Protein AF-A0A1F6QLB7-F1 (afdb_monomer)

pLDDT: mean 82.58, std 16.77, range [26.83, 97.5]

Mean predicted aligned error: 7.62 Å

Solvent-accessible surface area (backbone atoms only — not comparable to full-atom values): 13365 Å² total; per-residue (Å²): 119,75,72,38,75,33,47,46,76,45,80,62,43,41,31,38,52,44,59,75,50,86,87,52,67,42,45,51,64,42,63,77,47,55,87,81,53,52,72,69,58,50,50,52,14,37,67,28,57,34,82,40,68,77,65,81,55,94,68,64,66,66,60,57,52,53,50,48,37,55,58,31,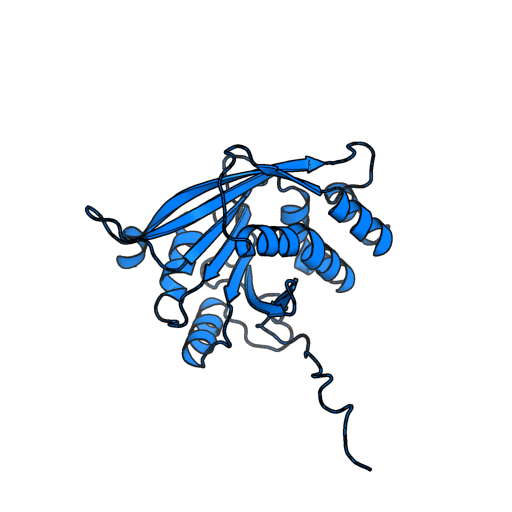56,48,51,52,51,53,59,74,65,69,48,49,82,83,44,39,69,47,51,47,49,58,37,46,45,41,37,36,41,34,22,39,34,27,40,44,88,88,69,66,43,79,48,63,30,40,37,40,37,30,14,63,48,98,88,46,44,28,35,35,36,35,43,42,73,54,91,63,61,84,52,53,65,47,56,51,49,40,55,56,74,74,40,51,69,93,54,29,34,36,37,36,41,34,29,74,63,84,79,50,72,67,45,52,50,53,48,43,71,44,20,68,53,87,51,89,77,38,37,86,52,29,25,30,72,91,62,78,60,29,32,57,43,40,30,35,40,48,78,55,95,94,39,79,50,78,42,61,62,60,55,62,73,74,74,75,71,88,70,82,86,67,88,84,136

Nearest PDB structures (foldseek):
  6g2h-assembly1_A  TM=2.949E-01  e=4.883E-03  Homo sapiens
  8hil-assembly1_E  TM=6.380E-01  e=8.457E-01  Brassica oleracea
  6h6v-assembly1_C  TM=5.205E-01  e=1.648E+00  Pelotomaculum thermopropionicum SI
  6g2d-assembly1_B  TM=2.724E-01  e=1.215E-01  Homo sapiens
  6dr8-assembly1_A  TM=3.602E-01  e=7.050E-01  Cronobacter sakazakii

Foldseek 3Di:
DVQLVQKDWAWQWKWFKDFQDPPAAALLVCLVPVVVDDLVSLQVNLVRIDTHTPPPGDDDPVLVQVLSCLLHVVLSVCSVVVPSVLCSLVNNQSRQWGMKIKTFMWGHDPDTDTAQKMKIFTDSDPPFGQEIEIEHPDPDLPCVVSSVVNVCVVGPLVRHQEYEYEAQDDDDPVNVVVQCVQQVQDDPVCQVPSDGPVRNRYHYWYWYWDQDPNDIDIDTVRPDPPPPPPPPPDDDD

Radius of gyration: 18.13 Å; Cα contacts (8 Å, |Δi|>4): 391; chains: 1; bounding box: 41×61×49 Å

Secondary structure (DSSP, 8-state):
-HHHHTEEEEEEEEEEEEESSTTS--HHHHHHSGGGS-HHHHHHHHHTEEEEESS-----HHHHHHHHIIIIIHHHHHHHT--HHHHHHHHHHHHT--EEEEEEEEE-SSSPEEEEEEEEEEEEETTEEEEEEEEE--S-GGGHHHHHHHHHHHS-TTT--EEEEEESSPPPHHHHHHHHHHH---SSSGGG--B-TTTSS-EEEEEEEEEETTEEEEEE-TT------TTSSS---

Structure (mmCIF, N/CA/C/O backbone):
data_AF-A0A1F6QLB7-F1
#
_entry.id   AF-A0A1F6QLB7-F1
#
loop_
_atom_site.group_PDB
_atom_site.id
_atom_site.type_symbol
_atom_site.label_atom_id
_atom_site.label_alt_id
_atom_site.label_comp_id
_atom_site.label_asym_id
_atom_site.label_entity_id
_atom_site.label_seq_id
_atom_site.pdbx_PDB_ins_code
_atom_site.Cartn_x
_atom_site.Cartn_y
_atom_site.Cartn_z
_atom_site.occupancy
_atom_site.B_iso_or_equiv
_atom_site.auth_seq_id
_atom_site.auth_comp_id
_atom_site.auth_asym_id
_atom_site.auth_atom_id
_atom_site.pdbx_PDB_model_num
ATOM 1 N N . MET A 1 1 ? -21.802 3.916 12.400 1.00 48.44 1 MET A N 1
ATOM 2 C CA . MET A 1 1 ? -21.304 5.158 11.766 1.00 48.44 1 MET A CA 1
ATOM 3 C C . MET A 1 1 ? -20.687 6.117 12.792 1.00 48.44 1 MET A C 1
ATOM 5 O O . MET A 1 1 ? -19.567 6.543 12.565 1.00 48.44 1 MET A O 1
ATOM 9 N N . PHE A 1 2 ? -21.317 6.366 13.953 1.00 49.34 2 PHE A N 1
ATOM 10 C CA . PHE A 1 2 ? -20.772 7.230 15.025 1.00 49.34 2 PHE A CA 1
ATOM 11 C C . PHE A 1 2 ? -19.359 6.866 15.535 1.00 49.34 2 PHE A C 1
ATOM 13 O O . PHE A 1 2 ? -18.557 7.759 15.784 1.00 49.34 2 PHE A O 1
ATOM 20 N N . ASN A 1 3 ? -19.001 5.578 15.624 1.00 56.97 3 ASN A N 1
ATOM 21 C CA . ASN A 1 3 ? -17.688 5.172 16.155 1.00 56.97 3 ASN A CA 1
ATOM 22 C C . ASN A 1 3 ? -16.481 5.591 15.292 1.00 56.97 3 ASN A C 1
ATOM 24 O O . ASN A 1 3 ? -15.402 5.779 15.843 1.00 56.97 3 ASN A O 1
ATOM 28 N N . ALA A 1 4 ? -16.639 5.768 13.973 1.00 58.19 4 ALA A N 1
ATOM 29 C CA . ALA A 1 4 ? -15.532 6.168 13.093 1.00 58.19 4 ALA A CA 1
ATOM 30 C C . ALA A 1 4 ? -15.146 7.651 13.262 1.00 58.19 4 ALA A C 1
ATOM 32 O O . ALA A 1 4 ? -13.984 8.009 13.076 1.00 58.19 4 ALA A O 1
ATOM 33 N N . PHE A 1 5 ? -16.097 8.506 13.664 1.00 62.28 5 PHE A N 1
ATOM 34 C CA . PHE A 1 5 ? -15.851 9.928 13.945 1.00 62.28 5 PHE A CA 1
ATOM 35 C C . PHE A 1 5 ? -14.975 10.145 15.178 1.00 62.28 5 PHE A C 1
ATOM 37 O O . PHE A 1 5 ? -14.282 11.152 15.276 1.00 62.28 5 PHE A O 1
ATOM 44 N N . LEU A 1 6 ? -14.971 9.179 16.096 1.00 82.31 6 LEU A N 1
ATOM 45 C CA . LEU A 1 6 ? -14.119 9.207 17.279 1.00 82.31 6 LEU A CA 1
ATOM 46 C C . LEU A 1 6 ? -12.688 8.767 16.975 1.00 82.31 6 LEU A C 1
ATOM 48 O O . LEU A 1 6 ? -11.867 8.773 17.889 1.00 82.31 6 LEU A O 1
ATOM 52 N N . ILE A 1 7 ? -12.391 8.358 15.736 1.00 88.88 7 ILE A N 1
ATOM 53 C CA . ILE A 1 7 ? -11.066 7.892 15.352 1.00 88.88 7 ILE A CA 1
ATOM 54 C C . ILE A 1 7 ? -10.332 8.951 14.551 1.00 88.88 7 ILE A C 1
ATOM 56 O O . ILE A 1 7 ? -10.828 9.454 13.545 1.00 88.88 7 ILE A O 1
ATOM 60 N N . SER A 1 8 ? -9.108 9.246 14.973 1.00 91.19 8 SER A N 1
ATOM 61 C CA . SER A 1 8 ? -8.187 10.143 14.281 1.00 91.19 8 SER A CA 1
ATOM 62 C C . SER A 1 8 ? -6.872 9.443 13.950 1.00 91.19 8 SER A C 1
ATOM 64 O O . SER A 1 8 ? -6.519 8.447 14.575 1.00 91.19 8 SER A O 1
ATOM 66 N N . LYS A 1 9 ? -6.143 9.981 12.969 1.00 93.31 9 LYS A N 1
ATOM 67 C CA . LYS A 1 9 ? -4.777 9.567 12.632 1.00 93.31 9 LYS A CA 1
ATOM 68 C C . LYS A 1 9 ? -3.802 10.501 13.363 1.00 93.31 9 LYS A C 1
ATOM 70 O O . LYS A 1 9 ? -3.909 11.713 13.200 1.00 93.31 9 LYS A O 1
ATOM 75 N N . LYS A 1 10 ? -2.896 9.958 14.177 1.00 94.25 10 LYS A N 1
ATOM 76 C CA . LYS A 1 10 ? -1.745 10.681 14.740 1.00 94.25 10 LYS A CA 1
ATOM 77 C C . LYS A 1 10 ? -0.541 10.395 13.853 1.00 94.25 10 LYS A C 1
ATOM 79 O O . LYS A 1 10 ? -0.112 9.245 13.808 1.00 94.25 10 LYS A O 1
ATOM 84 N N . LEU A 1 11 ? -0.041 11.410 13.151 1.00 94.69 11 LEU A N 1
ATOM 85 C CA . LEU A 1 11 ? 1.134 11.286 12.288 1.00 94.69 11 LEU A CA 1
ATOM 86 C C . LEU A 1 11 ? 2.350 10.855 13.122 1.00 94.69 11 LEU A C 1
ATOM 88 O O . LEU A 1 11 ? 2.566 11.377 14.215 1.00 94.69 11 LEU A O 1
ATOM 92 N N . LEU A 1 12 ? 3.093 9.880 12.610 1.00 94.94 12 LEU A N 1
ATOM 93 C CA . LEU A 1 12 ? 4.315 9.342 13.205 1.00 94.94 12 LEU A CA 1
ATOM 94 C C . LEU A 1 12 ? 5.548 9.569 12.334 1.00 94.94 12 LEU A C 1
ATOM 96 O O . LEU A 1 12 ? 6.653 9.462 12.842 1.00 94.94 12 LEU A O 1
ATOM 100 N N . GLY A 1 13 ? 5.374 9.792 11.033 1.00 94.19 13 GLY A N 1
ATOM 101 C CA . GLY A 1 13 ? 6.489 10.028 10.129 1.00 94.19 13 GLY A CA 1
ATOM 102 C C . GLY A 1 13 ? 6.054 10.157 8.680 1.00 94.19 13 GLY A C 1
ATOM 103 O O . GLY A 1 13 ? 4.923 9.809 8.310 1.00 94.19 13 GLY A O 1
ATOM 104 N N . LYS A 1 14 ? 6.980 10.646 7.860 1.00 95.12 14 LYS A N 1
ATOM 105 C CA . LYS A 1 14 ? 6.800 10.836 6.425 1.00 95.12 14 LYS A CA 1
ATOM 106 C C . LYS A 1 14 ? 8.036 10.397 5.656 1.00 95.12 14 LYS A C 1
ATOM 108 O O . LYS A 1 14 ? 9.164 10.617 6.085 1.00 95.12 14 LYS A O 1
ATOM 113 N N . PHE A 1 15 ? 7.803 9.824 4.482 1.00 94.56 15 PHE A N 1
ATOM 114 C CA . PHE A 1 15 ? 8.849 9.448 3.543 1.00 94.56 15 PHE A CA 1
ATOM 115 C C . PHE A 1 15 ? 8.598 10.110 2.200 1.00 94.56 15 PHE A C 1
ATOM 117 O O . PHE A 1 15 ? 7.483 10.070 1.681 1.00 94.56 15 PHE A O 1
ATOM 124 N N . LYS A 1 16 ? 9.654 10.645 1.593 1.00 94.94 16 LYS A N 1
ATOM 125 C CA . LYS A 1 16 ? 9.656 11.012 0.177 1.00 94.94 16 LYS A CA 1
ATOM 126 C C . LYS A 1 16 ? 10.221 9.874 -0.652 1.00 94.94 16 LYS A C 1
ATOM 128 O O . LYS A 1 16 ? 11.241 9.281 -0.296 1.00 94.94 16 LYS A O 1
ATOM 133 N N . ILE A 1 17 ? 9.581 9.611 -1.784 1.00 94.12 17 ILE A N 1
ATOM 134 C CA . ILE A 1 17 ? 10.081 8.674 -2.781 1.00 94.12 17 ILE A CA 1
ATOM 135 C C . ILE A 1 17 ? 11.037 9.416 -3.706 1.00 94.12 17 ILE A C 1
ATOM 137 O O . ILE A 1 17 ? 10.680 10.415 -4.328 1.00 94.12 17 ILE A O 1
ATOM 141 N N . LYS A 1 18 ? 12.270 8.925 -3.799 1.00 94.56 18 LYS A N 1
ATOM 142 C CA . LYS A 1 18 ? 13.265 9.386 -4.770 1.00 94.56 18 LYS A CA 1
ATOM 143 C C . LYS A 1 18 ? 13.766 8.215 -5.603 1.00 94.56 18 LYS A C 1
ATOM 145 O O . LYS A 1 18 ? 13.572 7.053 -5.253 1.00 94.56 18 LYS A O 1
ATOM 150 N N . GLN A 1 19 ? 14.441 8.529 -6.700 1.00 94.81 19 GLN A N 1
ATOM 151 C CA . GLN A 1 19 ? 15.186 7.549 -7.485 1.00 94.81 19 GLN A CA 1
ATOM 152 C C . GLN A 1 19 ? 16.655 7.589 -7.063 1.00 94.81 19 GLN A C 1
ATOM 154 O O . GLN A 1 19 ? 17.220 8.675 -6.930 1.00 94.81 19 GLN A O 1
ATOM 159 N N . LYS A 1 20 ? 17.277 6.422 -6.859 1.00 96.12 20 LYS A N 1
ATOM 160 C CA . LYS A 1 20 ? 18.722 6.323 -6.582 1.00 96.12 20 LYS A CA 1
ATOM 161 C C . LYS A 1 20 ? 19.534 6.847 -7.765 1.00 96.12 20 LYS A C 1
ATOM 163 O O . LYS A 1 20 ? 20.507 7.566 -7.578 1.00 96.12 20 LYS A O 1
ATOM 168 N N . ASN A 1 21 ? 19.107 6.500 -8.977 1.00 95.12 21 ASN A N 1
ATOM 169 C CA . ASN A 1 21 ? 19.634 7.002 -10.234 1.00 95.12 21 ASN A CA 1
ATOM 170 C C . ASN A 1 21 ? 18.471 7.513 -11.111 1.00 95.12 21 ASN A C 1
ATOM 172 O O . ASN A 1 21 ? 17.710 6.691 -11.633 1.00 95.12 21 ASN A O 1
ATOM 176 N N . PRO A 1 22 ? 18.344 8.839 -11.317 1.00 93.12 22 PRO A N 1
ATOM 177 C CA . PRO A 1 22 ? 17.295 9.430 -12.155 1.00 93.12 22 PRO A CA 1
ATOM 178 C C . PRO A 1 22 ? 17.324 9.002 -13.632 1.00 93.12 22 PRO A C 1
ATOM 180 O O . PRO A 1 22 ? 16.324 9.127 -14.333 1.00 93.12 22 PRO A O 1
ATOM 183 N N . LEU A 1 23 ? 18.470 8.515 -14.124 1.00 92.88 23 LEU A N 1
ATOM 184 C CA . LEU A 1 23 ? 18.643 8.082 -15.516 1.00 92.88 23 LEU A CA 1
ATOM 185 C C . LEU A 1 23 ? 18.308 6.600 -15.728 1.00 92.88 23 LEU A C 1
ATOM 187 O O . LEU A 1 23 ? 18.154 6.161 -16.868 1.00 92.88 23 LEU A O 1
ATOM 191 N N . ALA A 1 24 ? 18.211 5.819 -14.651 1.00 94.19 24 ALA A N 1
ATOM 192 C CA . ALA A 1 24 ? 17.880 4.404 -14.737 1.00 94.19 24 ALA A CA 1
ATOM 193 C C . ALA A 1 24 ? 16.389 4.187 -15.051 1.00 94.19 24 ALA A C 1
ATOM 195 O O . ALA A 1 24 ? 15.562 5.101 -14.995 1.00 94.19 24 ALA A O 1
ATOM 196 N N . LEU A 1 25 ? 16.033 2.946 -15.391 1.00 94.62 25 LEU A N 1
ATOM 197 C CA . LEU A 1 25 ? 14.636 2.553 -15.552 1.00 94.62 25 LEU A CA 1
ATOM 198 C C . LEU A 1 25 ? 13.868 2.802 -14.242 1.00 94.62 25 LEU A C 1
ATOM 200 O O . LEU A 1 25 ? 14.386 2.568 -13.148 1.00 94.62 25 LEU A O 1
ATOM 204 N N . ASN A 1 26 ? 12.632 3.282 -14.354 1.00 94.56 26 ASN A N 1
ATOM 205 C CA . ASN A 1 26 ? 11.756 3.551 -13.220 1.00 94.56 26 ASN A CA 1
ATOM 206 C C . ASN A 1 26 ? 10.392 2.871 -13.415 1.00 94.56 26 ASN A C 1
ATOM 208 O O . ASN A 1 26 ? 10.061 2.403 -14.507 1.00 94.56 26 ASN A O 1
ATOM 212 N N . CYS A 1 27 ? 9.617 2.787 -12.336 1.00 94.56 27 CYS A N 1
ATOM 213 C CA . CYS A 1 27 ? 8.334 2.089 -12.344 1.00 94.56 27 CYS A CA 1
ATOM 214 C C . CYS A 1 27 ? 7.290 2.776 -13.239 1.00 94.56 27 CYS A C 1
ATOM 216 O O . CYS A 1 27 ? 6.466 2.086 -13.833 1.00 94.56 27 CYS A O 1
ATOM 218 N N . GLU A 1 28 ? 7.350 4.102 -13.389 1.00 94.25 28 GLU A N 1
ATOM 219 C CA . GLU A 1 28 ? 6.463 4.867 -14.275 1.00 94.25 28 GLU A CA 1
ATOM 220 C C . GLU A 1 28 ? 6.593 4.385 -15.727 1.00 94.25 28 GLU A C 1
ATOM 222 O O . GLU A 1 28 ? 5.618 3.885 -16.292 1.00 94.25 28 GLU A O 1
ATOM 227 N N . LYS A 1 29 ? 7.819 4.373 -16.269 1.00 94.06 29 LYS A N 1
ATOM 228 C CA . LYS A 1 29 ? 8.123 3.860 -17.618 1.00 94.06 29 LYS A CA 1
ATOM 229 C C . LYS A 1 29 ? 7.693 2.405 -17.801 1.00 94.06 29 LYS A C 1
ATOM 231 O O . LYS A 1 29 ? 7.151 2.041 -18.843 1.00 94.06 29 LYS A O 1
ATOM 236 N N . VAL A 1 30 ? 7.890 1.568 -16.776 1.00 93.50 30 VAL A N 1
ATOM 237 C CA . VAL A 1 30 ? 7.434 0.169 -16.806 1.00 93.50 30 VAL A CA 1
ATOM 238 C C . VAL A 1 30 ? 5.919 0.091 -16.991 1.00 93.50 30 VAL A C 1
ATOM 240 O O . VAL A 1 30 ? 5.451 -0.716 -17.791 1.00 93.50 30 VAL A O 1
ATOM 243 N N . THR A 1 31 ? 5.139 0.923 -16.297 1.00 92.62 31 THR A N 1
ATOM 244 C CA . THR A 1 31 ? 3.672 0.881 -16.415 1.00 92.62 31 THR A CA 1
ATOM 245 C C . THR A 1 31 ? 3.133 1.387 -17.752 1.00 92.62 31 THR A C 1
ATOM 247 O O . THR A 1 31 ? 2.036 0.984 -18.132 1.00 92.62 31 THR A O 1
ATOM 250 N N . GLU A 1 32 ? 3.876 2.215 -18.490 1.00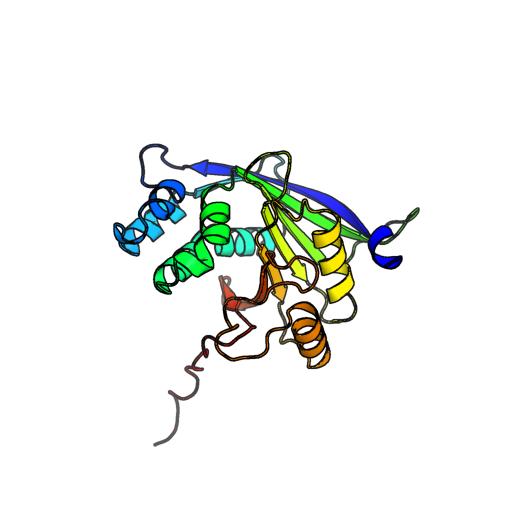 92.12 32 GLU A N 1
ATOM 251 C CA . GLU A 1 32 ? 3.469 2.697 -19.820 1.00 92.12 32 GLU A CA 1
ATOM 252 C C . GLU A 1 32 ? 3.522 1.591 -20.880 1.00 92.12 32 GLU A C 1
ATOM 254 O O . GLU A 1 32 ? 2.620 1.469 -21.709 1.00 92.12 32 GLU A O 1
ATOM 259 N N . THR A 1 33 ? 4.567 0.757 -20.843 1.00 91.25 33 THR A N 1
ATOM 260 C CA . THR A 1 33 ? 4.791 -0.323 -21.820 1.00 91.25 33 THR A CA 1
ATOM 261 C C . THR A 1 33 ? 5.172 -1.639 -21.131 1.00 91.25 33 THR A C 1
ATOM 263 O O . THR A 1 33 ? 6.242 -2.204 -21.352 1.00 91.25 33 THR A O 1
ATOM 266 N N . PRO A 1 34 ? 4.276 -2.216 -20.315 1.00 87.44 34 PRO A N 1
ATOM 267 C CA . PRO A 1 34 ? 4.631 -3.280 -19.372 1.00 87.44 34 PRO A CA 1
ATOM 268 C C . PRO A 1 34 ? 5.106 -4.583 -20.013 1.00 87.44 34 PRO A C 1
ATOM 270 O O . PRO A 1 34 ? 5.865 -5.341 -19.411 1.00 87.44 34 PRO A O 1
ATOM 273 N N . ARG A 1 35 ? 4.683 -4.835 -21.254 1.00 89.50 35 ARG A N 1
ATOM 274 C CA . ARG A 1 35 ? 5.084 -6.009 -22.037 1.00 89.50 35 ARG A CA 1
ATOM 275 C C . ARG A 1 35 ? 6.491 -5.887 -22.629 1.00 89.50 35 ARG A C 1
ATOM 277 O O . ARG A 1 35 ? 7.034 -6.894 -23.062 1.00 89.50 35 ARG A O 1
ATOM 284 N N . ALA A 1 36 ? 7.063 -4.682 -22.667 1.00 92.69 36 ALA A N 1
ATOM 285 C CA . ALA A 1 36 ? 8.392 -4.434 -23.221 1.00 92.69 36 ALA A CA 1
ATOM 286 C C . ALA A 1 36 ? 9.524 -4.764 -22.235 1.00 92.69 36 ALA A C 1
ATOM 288 O O . ALA A 1 36 ? 10.686 -4.826 -22.634 1.00 92.69 36 ALA A O 1
ATOM 289 N N . TYR A 1 37 ? 9.198 -4.979 -20.957 1.00 93.19 37 TYR A N 1
ATOM 290 C CA . TYR A 1 37 ? 10.179 -5.182 -19.899 1.00 93.19 37 TYR A CA 1
ATOM 291 C C . TYR A 1 37 ? 10.111 -6.596 -19.329 1.00 93.19 37 TYR A C 1
ATOM 293 O O . TYR A 1 37 ? 9.045 -7.120 -18.999 1.00 93.19 37 TYR A O 1
ATOM 301 N N . SER A 1 38 ? 11.285 -7.197 -19.170 1.00 93.62 38 SER A N 1
ATOM 302 C CA . SER A 1 38 ? 11.468 -8.454 -18.448 1.00 93.62 38 SER A CA 1
ATOM 303 C C . SER A 1 38 ? 11.361 -8.253 -16.933 1.00 93.62 38 SER A C 1
ATOM 305 O O . SER A 1 38 ? 11.638 -7.173 -16.408 1.00 93.62 38 SER A O 1
ATOM 307 N N . THR A 1 39 ? 11.065 -9.326 -16.198 1.00 92.81 39 THR A N 1
ATOM 308 C CA . THR A 1 39 ? 11.035 -9.327 -14.725 1.00 92.81 39 THR A CA 1
ATOM 309 C C . THR A 1 39 ? 12.330 -8.786 -14.107 1.00 92.81 39 THR A C 1
ATOM 311 O O . THR A 1 39 ? 12.282 -8.076 -13.107 1.00 92.81 39 THR A O 1
ATOM 314 N N . ALA A 1 40 ? 13.492 -9.073 -14.707 1.00 94.38 40 ALA A N 1
ATOM 315 C CA . ALA A 1 40 ? 14.785 -8.582 -14.226 1.00 94.38 40 ALA A CA 1
ATOM 316 C C . ALA A 1 40 ? 14.910 -7.052 -14.342 1.00 94.38 40 ALA A C 1
ATOM 318 O O . ALA A 1 40 ? 15.372 -6.395 -13.410 1.00 94.38 40 ALA A O 1
ATOM 319 N N . GLN A 1 41 ? 14.443 -6.473 -15.453 1.00 95.94 41 GLN A N 1
ATOM 320 C CA 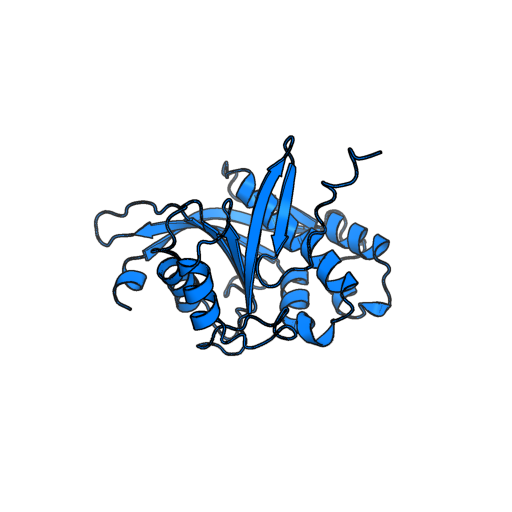. GLN A 1 41 ? 14.416 -5.018 -15.641 1.00 95.94 41 GLN A CA 1
ATOM 321 C C . GLN A 1 41 ? 13.448 -4.346 -14.665 1.00 95.94 41 GLN A C 1
ATOM 323 O O . GLN A 1 41 ? 13.770 -3.308 -14.095 1.00 95.94 41 GLN A O 1
ATOM 328 N N . ILE A 1 42 ? 12.291 -4.960 -14.415 1.00 94.38 42 ILE A N 1
ATOM 329 C CA . ILE A 1 42 ? 11.312 -4.443 -13.450 1.00 94.38 42 ILE A CA 1
ATOM 330 C C . ILE A 1 42 ? 11.872 -4.499 -12.032 1.00 94.38 42 ILE A C 1
ATOM 332 O O . ILE A 1 42 ? 11.763 -3.522 -11.296 1.00 94.38 42 ILE A O 1
ATOM 336 N N . LYS A 1 43 ? 12.545 -5.596 -11.666 1.00 95.69 43 LYS A N 1
ATOM 337 C CA . LYS A 1 43 ? 13.244 -5.698 -10.384 1.00 95.69 43 LYS A CA 1
ATOM 338 C C . LYS A 1 43 ? 14.257 -4.563 -10.225 1.00 95.69 43 LYS A C 1
ATOM 340 O O . LYS A 1 43 ? 14.203 -3.849 -9.228 1.00 95.69 43 LYS A O 1
ATOM 345 N N . SER A 1 44 ? 15.079 -4.313 -11.245 1.00 95.69 44 SER A N 1
ATOM 346 C CA . SER A 1 44 ? 16.013 -3.181 -11.255 1.00 95.69 44 SER A CA 1
ATOM 347 C C . SER A 1 44 ? 15.302 -1.826 -11.092 1.00 95.69 44 SER A C 1
ATOM 349 O O . SER A 1 44 ? 15.741 -0.992 -10.300 1.00 95.69 44 SER A O 1
ATOM 351 N N . ALA A 1 45 ? 14.157 -1.624 -11.753 1.00 96.25 45 ALA A N 1
ATOM 352 C CA . ALA A 1 45 ? 13.356 -0.407 -11.614 1.00 96.25 45 ALA A CA 1
ATOM 353 C C . ALA A 1 45 ? 12.809 -0.214 -10.187 1.00 96.25 45 ALA A C 1
ATOM 355 O O . ALA A 1 45 ? 12.819 0.902 -9.668 1.00 96.25 45 ALA A O 1
ATOM 356 N N . THR A 1 46 ? 12.370 -1.290 -9.527 1.00 96.3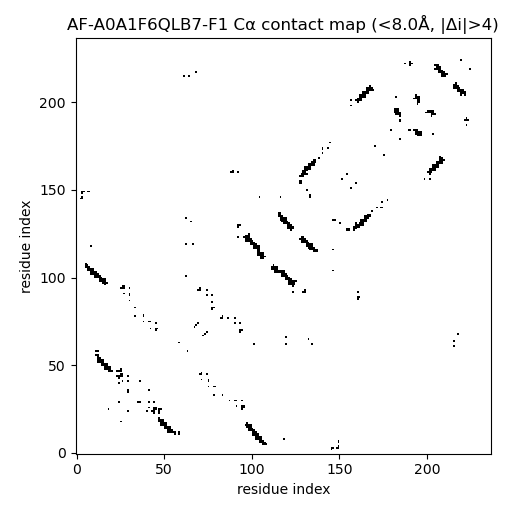1 46 THR A N 1
ATOM 357 C CA . THR A 1 46 ? 11.910 -1.240 -8.128 1.00 96.31 46 THR A CA 1
ATOM 358 C C . THR A 1 46 ? 13.062 -1.068 -7.131 1.00 96.31 46 THR A C 1
ATOM 360 O O . THR A 1 46 ? 12.912 -0.399 -6.110 1.00 96.31 46 THR A O 1
ATOM 363 N N . GLU A 1 47 ? 14.248 -1.603 -7.427 1.00 95.94 47 GLU A N 1
ATOM 364 C CA . GLU A 1 47 ? 15.459 -1.407 -6.621 1.00 95.94 47 GLU A CA 1
ATOM 365 C C . GLU A 1 47 ? 16.000 0.025 -6.715 1.00 95.94 47 GLU A C 1
ATOM 367 O O . GLU A 1 47 ? 16.689 0.478 -5.795 1.00 95.94 47 GLU A O 1
ATOM 372 N N . ASN A 1 48 ? 15.658 0.746 -7.787 1.00 95.75 48 ASN A N 1
ATOM 373 C CA . ASN A 1 48 ? 15.961 2.163 -7.970 1.00 95.75 48 ASN A CA 1
ATOM 374 C C . ASN A 1 48 ? 15.117 3.080 -7.060 1.00 95.75 48 ASN A C 1
ATOM 376 O O . ASN A 1 48 ? 15.427 4.262 -6.933 1.00 95.75 48 ASN A O 1
ATOM 380 N N . ILE A 1 49 ? 14.081 2.559 -6.396 1.00 95.81 49 ILE A N 1
ATOM 381 C CA . ILE A 1 49 ? 13.286 3.312 -5.419 1.00 95.81 49 ILE A CA 1
ATOM 382 C C . ILE A 1 49 ? 14.113 3.544 -4.147 1.00 95.81 49 ILE A C 1
ATOM 384 O O . ILE A 1 49 ? 14.661 2.611 -3.549 1.00 95.81 49 ILE A O 1
ATOM 388 N N . LEU A 1 50 ? 14.170 4.801 -3.711 1.00 94.25 50 LEU A N 1
ATOM 389 C CA . LEU A 1 50 ? 14.775 5.244 -2.463 1.00 94.25 50 LEU A CA 1
ATOM 390 C C . LEU A 1 50 ? 13.709 5.886 -1.571 1.00 94.25 50 LEU A C 1
ATOM 392 O O . LEU A 1 50 ? 13.093 6.881 -1.950 1.00 94.25 50 LEU A O 1
ATOM 396 N N . LEU A 1 51 ? 13.530 5.326 -0.376 1.00 93.06 51 LEU A N 1
ATOM 397 C CA . LEU A 1 51 ? 12.723 5.915 0.689 1.00 93.06 51 LEU A CA 1
ATOM 398 C C . LEU A 1 51 ? 13.602 6.883 1.480 1.00 93.06 51 LEU A C 1
ATOM 400 O O . LEU A 1 51 ? 14.596 6.462 2.067 1.00 93.06 51 LEU A O 1
ATOM 404 N N . VAL A 1 52 ? 13.253 8.168 1.477 1.00 92.69 52 VAL A N 1
ATOM 405 C CA . VAL A 1 52 ? 13.946 9.198 2.259 1.00 92.69 52 VAL A CA 1
ATOM 406 C C . VAL A 1 52 ? 13.032 9.635 3.389 1.00 92.69 52 VAL A C 1
ATOM 408 O O . VAL A 1 52 ? 12.016 10.278 3.128 1.00 92.69 52 VAL A O 1
ATOM 411 N N . ASP A 1 53 ? 13.384 9.275 4.620 1.00 90.25 53 ASP A N 1
ATOM 412 C CA . ASP A 1 53 ? 12.712 9.787 5.815 1.00 90.25 53 ASP A CA 1
ATOM 413 C C . ASP A 1 53 ? 12.929 11.303 5.906 1.00 90.25 53 ASP A C 1
ATOM 415 O O . ASP A 1 53 ? 14.049 11.788 5.735 1.00 90.25 53 ASP A O 1
ATOM 419 N N . THR A 1 54 ? 11.851 12.057 6.096 1.00 85.88 54 THR A N 1
ATOM 420 C CA . THR A 1 54 ? 11.913 13.517 6.225 1.00 85.88 54 THR A CA 1
ATOM 421 C C . THR A 1 54 ? 11.910 14.003 7.668 1.00 85.88 54 THR A C 1
ATOM 423 O O . THR A 1 54 ? 12.127 15.190 7.887 1.00 85.88 54 THR A O 1
ATOM 426 N N . GLU A 1 55 ? 11.620 13.129 8.631 1.00 82.19 55 GLU A N 1
ATOM 427 C CA . GLU A 1 55 ? 11.415 13.496 10.037 1.00 82.19 55 GLU A CA 1
ATOM 428 C C . GLU A 1 55 ? 12.298 12.689 11.013 1.00 82.19 55 GLU A C 1
ATOM 430 O O . GLU A 1 55 ? 12.227 12.927 12.214 1.00 82.19 55 GLU A O 1
ATOM 435 N N . GLU A 1 56 ? 13.141 11.773 10.512 1.00 77.62 56 GLU A N 1
ATOM 436 C CA . GLU A 1 56 ? 14.077 10.932 11.292 1.00 77.62 56 GLU A CA 1
ATOM 437 C C . GLU A 1 56 ? 13.397 10.147 12.432 1.00 77.62 56 GLU A C 1
ATOM 439 O O . GLU A 1 56 ? 13.957 9.933 13.511 1.00 77.62 56 GLU A O 1
ATOM 444 N N . ASN A 1 57 ? 12.163 9.696 12.201 1.00 80.50 57 ASN A N 1
ATOM 445 C CA . ASN A 1 57 ? 11.377 9.017 13.223 1.00 80.50 57 ASN A CA 1
ATOM 446 C C . ASN A 1 57 ? 11.699 7.518 13.268 1.00 80.50 57 ASN A C 1
ATOM 448 O O . ASN A 1 57 ? 11.659 6.810 12.261 1.00 80.50 57 ASN A O 1
ATOM 452 N N . ILE A 1 58 ? 11.933 6.989 14.473 1.00 85.44 58 ILE A N 1
ATOM 453 C CA . ILE A 1 58 ? 12.112 5.546 14.679 1.00 85.44 58 ILE A CA 1
ATOM 454 C C . ILE A 1 58 ? 10.747 4.860 14.558 1.00 85.44 58 ILE A C 1
ATOM 456 O O . ILE A 1 58 ? 9.960 4.816 15.506 1.00 85.44 58 ILE A O 1
ATOM 460 N N . LEU A 1 59 ? 10.462 4.320 13.375 1.00 90.50 59 LEU A N 1
ATOM 461 C CA . LEU A 1 59 ? 9.251 3.549 13.111 1.00 90.50 59 LEU A CA 1
ATOM 462 C C . LEU A 1 59 ? 9.479 2.042 13.304 1.00 90.50 59 LEU A C 1
ATOM 464 O O . LEU A 1 59 ? 10.575 1.541 13.042 1.00 90.50 59 LEU A O 1
ATOM 468 N N . PRO A 1 60 ? 8.438 1.284 13.702 1.00 92.00 60 PRO A N 1
ATOM 469 C CA . PRO A 1 60 ? 8.496 -0.171 13.721 1.00 92.00 60 PRO A CA 1
ATOM 470 C C . PRO A 1 60 ? 8.909 -0.754 12.366 1.00 92.00 60 PRO A C 1
ATOM 472 O O . PRO A 1 60 ? 8.390 -0.360 11.321 1.00 9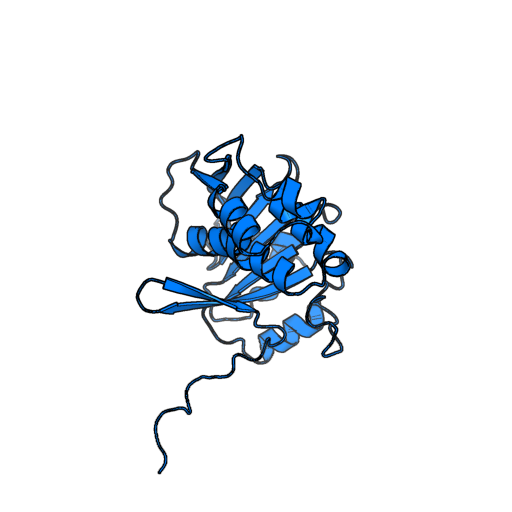2.00 60 PRO A O 1
ATOM 475 N N . GLU A 1 61 ? 9.777 -1.767 12.392 1.00 92.25 61 GLU A N 1
ATOM 476 C CA . GLU A 1 61 ? 10.339 -2.411 11.195 1.00 92.25 61 GLU A CA 1
ATOM 477 C C . GLU A 1 61 ? 9.262 -2.874 10.195 1.00 92.25 61 GLU A C 1
ATOM 479 O O . GLU A 1 61 ? 9.425 -2.736 8.980 1.00 92.25 61 GLU A O 1
ATOM 484 N N . ILE A 1 62 ? 8.125 -3.370 10.699 1.00 93.62 62 ILE A N 1
ATOM 485 C CA . ILE A 1 62 ? 6.994 -3.824 9.879 1.00 93.62 62 ILE A CA 1
ATOM 486 C C . ILE A 1 62 ? 6.449 -2.726 8.957 1.00 93.62 62 ILE A C 1
ATOM 488 O O . ILE A 1 62 ? 5.990 -3.033 7.859 1.00 93.62 62 ILE A O 1
ATOM 492 N N . ILE A 1 63 ? 6.522 -1.453 9.353 1.00 95.00 63 ILE A N 1
ATOM 493 C CA . ILE A 1 63 ? 6.035 -0.328 8.547 1.00 95.00 63 ILE A CA 1
ATOM 494 C C . ILE A 1 63 ? 6.902 -0.173 7.301 1.00 95.00 63 ILE A C 1
ATOM 496 O O . ILE A 1 63 ? 6.389 -0.147 6.177 1.00 95.00 63 ILE A O 1
ATOM 500 N N . THR A 1 64 ? 8.221 -0.156 7.491 1.00 92.94 64 THR A N 1
ATOM 501 C CA . THR A 1 64 ? 9.188 -0.106 6.394 1.00 92.94 64 THR A CA 1
ATOM 502 C C . THR A 1 64 ? 9.047 -1.340 5.510 1.00 92.94 64 THR A C 1
ATOM 504 O O . THR A 1 64 ? 8.935 -1.210 4.297 1.00 92.94 64 THR A O 1
ATOM 507 N N . LYS A 1 65 ? 8.946 -2.539 6.095 1.00 94.56 65 LYS A N 1
ATOM 508 C CA . LYS A 1 65 ? 8.835 -3.790 5.328 1.00 94.56 65 LYS A CA 1
ATOM 509 C C . LYS A 1 65 ? 7.536 -3.903 4.535 1.00 94.56 65 LYS A C 1
ATOM 511 O O . LYS A 1 65 ? 7.569 -4.344 3.392 1.00 94.56 65 LYS A O 1
ATOM 516 N N . SER A 1 66 ? 6.414 -3.449 5.089 1.0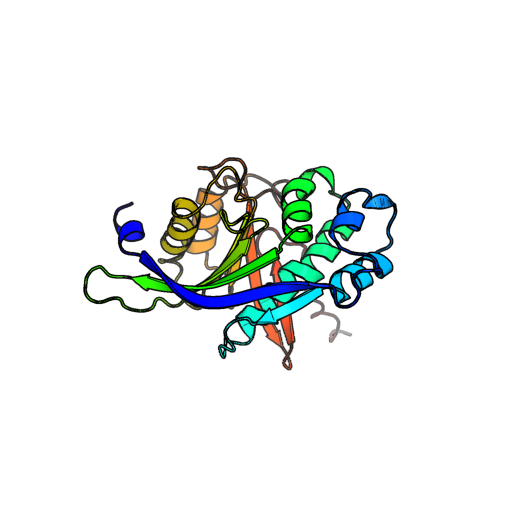0 95.38 66 SER A N 1
ATOM 517 C CA . SER A 1 66 ? 5.129 -3.407 4.374 1.00 95.38 66 SER A CA 1
ATOM 518 C C . SER A 1 66 ? 5.159 -2.389 3.233 1.00 95.38 66 SER A C 1
ATOM 520 O O . SER A 1 66 ? 4.632 -2.644 2.153 1.00 95.38 66 SER A O 1
ATOM 522 N N . THR A 1 67 ? 5.828 -1.254 3.446 1.00 95.56 67 THR A N 1
ATOM 523 C CA . THR A 1 67 ? 6.057 -0.242 2.407 1.00 95.56 67 THR A CA 1
ATOM 524 C C . THR A 1 67 ? 6.912 -0.798 1.268 1.00 95.56 67 THR A C 1
ATOM 526 O O . THR A 1 67 ? 6.542 -0.677 0.102 1.00 95.56 67 THR A O 1
ATOM 529 N N . GLU A 1 68 ? 8.030 -1.453 1.593 1.00 94.31 68 GLU A N 1
ATOM 530 C CA . GLU A 1 68 ? 8.898 -2.104 0.608 1.00 94.31 68 GLU A CA 1
ATOM 531 C C . GLU A 1 68 ? 8.160 -3.193 -0.171 1.00 94.31 68 GLU A C 1
ATOM 533 O O . GLU A 1 68 ? 8.274 -3.236 -1.394 1.00 94.31 68 GLU A O 1
ATOM 538 N N . TYR A 1 69 ? 7.364 -4.020 0.511 1.00 94.88 69 TYR A N 1
ATOM 539 C CA . TYR A 1 69 ? 6.535 -5.030 -0.136 1.00 94.88 69 TYR A CA 1
ATOM 540 C C . TYR A 1 69 ? 5.608 -4.410 -1.188 1.00 94.88 69 TYR A C 1
ATOM 542 O O . TYR A 1 69 ? 5.584 -4.870 -2.326 1.00 94.88 69 TYR A O 1
ATOM 550 N N . LEU A 1 70 ? 4.873 -3.345 -0.847 1.00 94.31 70 LEU A N 1
ATOM 551 C CA . LEU A 1 70 ? 3.930 -2.717 -1.779 1.00 94.31 70 LEU A CA 1
ATOM 552 C C . LEU A 1 70 ? 4.631 -2.064 -2.977 1.00 94.31 70 LEU A C 1
ATOM 554 O O . LEU A 1 70 ? 4.169 -2.207 -4.108 1.00 94.31 70 LEU A O 1
ATOM 558 N N . LEU A 1 71 ? 5.741 -1.362 -2.741 1.00 94.62 71 LEU A N 1
ATOM 559 C CA . LEU A 1 71 ? 6.461 -0.635 -3.791 1.00 94.62 71 LEU A CA 1
ATOM 560 C C . LEU A 1 71 ? 7.329 -1.531 -4.680 1.00 94.62 71 LEU A C 1
ATOM 562 O O . LEU A 1 71 ? 7.599 -1.166 -5.822 1.00 94.62 71 LEU A O 1
ATOM 566 N N . LYS A 1 72 ? 7.800 -2.671 -4.162 1.00 94.19 72 LYS A N 1
ATOM 567 C CA . LYS A 1 72 ? 8.763 -3.539 -4.851 1.00 94.19 72 LYS A CA 1
ATOM 568 C C . LYS A 1 72 ? 8.148 -4.890 -5.193 1.00 94.19 72 LYS A C 1
ATOM 570 O O . LYS A 1 72 ? 7.883 -5.173 -6.359 1.00 94.19 72 LYS A O 1
ATOM 575 N N . ASP A 1 73 ? 7.886 -5.711 -4.183 1.00 91.94 73 ASP A N 1
ATOM 576 C CA . ASP A 1 73 ? 7.515 -7.113 -4.387 1.00 91.94 73 ASP A CA 1
ATOM 577 C C . ASP A 1 73 ? 6.148 -7.247 -5.059 1.00 91.94 73 ASP A C 1
ATOM 579 O O . ASP A 1 73 ? 6.015 -7.943 -6.066 1.00 91.94 73 ASP A O 1
ATOM 583 N N . LEU A 1 74 ? 5.139 -6.536 -4.552 1.00 90.12 74 LEU A N 1
ATOM 584 C CA . LEU A 1 74 ? 3.805 -6.519 -5.139 1.00 90.12 74 LEU A CA 1
ATOM 585 C C . LEU A 1 74 ? 3.843 -5.963 -6.564 1.00 90.12 74 LEU A C 1
ATOM 587 O O . LEU A 1 74 ? 3.192 -6.511 -7.448 1.00 90.12 74 LEU A O 1
ATOM 591 N N . PHE A 1 75 ? 4.631 -4.916 -6.811 1.00 90.75 75 PHE A N 1
ATOM 592 C CA . PHE A 1 75 ? 4.778 -4.332 -8.143 1.00 90.75 75 PHE A CA 1
ATOM 593 C C . PHE A 1 75 ? 5.278 -5.365 -9.168 1.00 90.75 75 PHE A C 1
ATOM 595 O O . PHE A 1 75 ? 4.747 -5.452 -10.277 1.00 90.75 75 PHE A O 1
ATOM 602 N N . ILE A 1 76 ? 6.260 -6.185 -8.780 1.00 91.19 76 ILE A N 1
ATOM 603 C CA . ILE A 1 76 ? 6.770 -7.292 -9.599 1.00 91.19 76 ILE A CA 1
ATOM 604 C C . ILE A 1 76 ? 5.700 -8.381 -9.765 1.00 91.19 76 ILE A C 1
ATOM 606 O O . ILE A 1 76 ? 5.468 -8.844 -10.882 1.00 91.19 76 ILE A O 1
ATOM 610 N N . GLN A 1 77 ? 5.016 -8.774 -8.687 1.00 88.06 77 GLN A N 1
ATOM 611 C CA . GLN A 1 77 ? 3.965 -9.800 -8.738 1.00 88.06 77 GLN A CA 1
ATOM 612 C C . GLN A 1 77 ? 2.813 -9.402 -9.670 1.00 88.06 77 GLN A C 1
ATOM 614 O O . GLN A 1 77 ? 2.331 -10.224 -10.449 1.00 88.06 77 GLN A O 1
ATOM 619 N N . MET A 1 78 ? 2.398 -8.132 -9.644 1.00 85.88 78 MET A N 1
ATOM 620 C CA . MET A 1 78 ? 1.361 -7.605 -10.534 1.00 85.88 78 MET A CA 1
ATOM 621 C C . MET A 1 78 ? 1.754 -7.766 -12.006 1.00 85.88 78 MET A C 1
ATOM 623 O O . MET A 1 78 ? 0.921 -8.174 -12.818 1.00 85.88 78 MET A O 1
ATOM 627 N N . HIS A 1 79 ? 3.029 -7.541 -12.351 1.00 86.38 79 HIS A N 1
ATOM 628 C CA . HIS A 1 79 ? 3.528 -7.795 -13.706 1.00 86.38 79 HIS A CA 1
ATOM 629 C C . HIS A 1 79 ? 3.468 -9.277 -14.083 1.00 86.38 79 HIS A C 1
ATOM 631 O O . HIS A 1 79 ? 2.972 -9.613 -15.160 1.00 86.38 79 HIS A O 1
ATOM 637 N N . GLN A 1 80 ? 3.912 -10.154 -13.182 1.00 85.69 80 GLN A N 1
ATOM 638 C CA . GLN A 1 80 ? 3.971 -11.601 -13.411 1.00 85.69 80 GLN A CA 1
ATOM 639 C C . GLN A 1 80 ? 2.595 -12.237 -13.629 1.00 85.69 80 GLN A C 1
ATOM 641 O O . GLN A 1 80 ? 2.498 -13.277 -14.275 1.00 85.69 80 GLN A O 1
ATOM 646 N N . THR A 1 81 ? 1.520 -11.613 -13.137 1.00 82.88 81 THR A N 1
ATOM 647 C CA . THR A 1 81 ? 0.156 -12.113 -13.368 1.00 82.88 81 THR A CA 1
ATOM 648 C C . THR A 1 81 ? -0.293 -11.997 -14.827 1.00 82.88 81 THR A C 1
ATOM 650 O O . THR A 1 81 ? -1.237 -12.673 -15.229 1.00 82.88 81 THR A O 1
ATOM 653 N N . GLY A 1 82 ? 0.309 -11.100 -15.618 1.00 79.88 82 GLY A N 1
ATOM 654 C CA . GLY A 1 82 ? -0.150 -10.769 -16.972 1.00 79.88 82 GLY A CA 1
ATOM 655 C C . GLY A 1 82 ? -1.505 -10.040 -17.032 1.00 79.88 82 GLY A C 1
ATOM 656 O O . GLY A 1 82 ? -1.966 -9.680 -18.118 1.00 79.88 82 GLY A O 1
ATOM 657 N N . LEU A 1 83 ? -2.147 -9.763 -15.889 1.00 80.56 83 LEU A N 1
ATOM 658 C CA . LEU A 1 83 ? -3.477 -9.147 -15.789 1.00 80.56 83 LEU A CA 1
ATOM 659 C C . LEU A 1 83 ? -3.416 -7.610 -15.798 1.00 80.56 83 LEU A C 1
ATOM 661 O O . LEU A 1 83 ? -4.095 -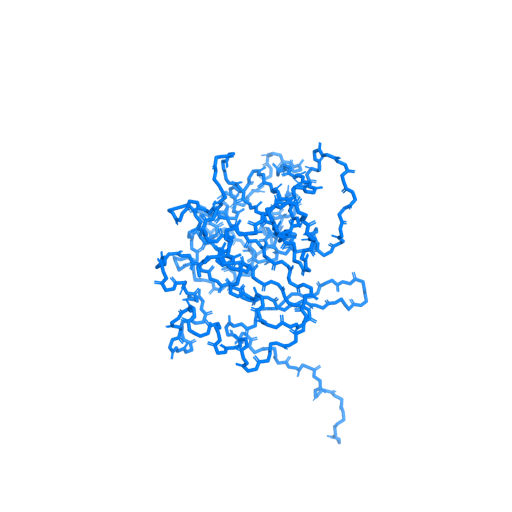6.938 -15.015 1.00 80.56 83 LEU A O 1
ATOM 665 N N . TYR A 1 84 ? -2.626 -7.043 -16.714 1.00 76.94 84 TYR A N 1
ATOM 666 C CA . TYR A 1 84 ? -2.301 -5.613 -16.741 1.00 76.94 84 TYR A CA 1
ATOM 667 C C . TYR A 1 84 ? -3.540 -4.718 -16.720 1.00 76.94 84 TYR A C 1
ATOM 669 O O . TYR A 1 84 ? -3.646 -3.862 -15.854 1.00 76.94 84 TYR A O 1
ATOM 677 N N . ASN A 1 85 ? -4.521 -4.952 -17.597 1.00 76.12 85 ASN A N 1
ATOM 678 C CA . ASN A 1 85 ? -5.713 -4.097 -17.699 1.00 76.12 85 ASN A CA 1
ATOM 679 C C . ASN A 1 85 ? -6.544 -4.090 -16.413 1.00 76.12 85 ASN A C 1
ATOM 681 O O . ASN A 1 85 ? -7.035 -3.044 -15.994 1.00 76.12 85 ASN A O 1
ATOM 685 N N . ARG A 1 86 ? -6.671 -5.252 -15.759 1.00 75.94 86 ARG A N 1
ATOM 686 C CA . ARG A 1 86 ? -7.405 -5.358 -14.497 1.00 75.94 86 ARG A CA 1
ATOM 687 C C . ARG A 1 86 ? -6.657 -4.621 -13.403 1.00 75.94 86 ARG A C 1
ATOM 689 O O . ARG A 1 86 ? -7.277 -3.958 -12.590 1.00 75.94 86 ARG A O 1
ATOM 696 N N . GLN A 1 87 ? -5.336 -4.693 -13.357 1.00 80.19 87 GLN A N 1
ATOM 697 C CA . GLN A 1 87 ? -4.550 -4.136 -12.257 1.00 80.19 87 GLN A CA 1
ATOM 698 C C . GLN A 1 87 ? -3.976 -2.737 -12.533 1.00 80.19 87 GLN A C 1
ATOM 700 O O . GLN A 1 87 ? -3.417 -2.124 -11.626 1.00 80.19 87 GLN A O 1
ATOM 705 N N . PHE A 1 88 ? -4.205 -2.189 -13.730 1.00 84.44 88 PHE A N 1
ATOM 706 C CA . PHE A 1 88 ? -3.559 -0.977 -14.234 1.00 84.44 88 PHE A CA 1
ATOM 707 C C . PHE A 1 88 ? -3.731 0.239 -13.327 1.00 84.44 88 PHE A C 1
ATOM 709 O O . PHE A 1 88 ? -2.750 0.914 -13.042 1.00 84.44 88 PHE A O 1
ATOM 716 N N . LYS A 1 89 ? -4.950 0.510 -12.830 1.00 86.69 89 LYS A N 1
ATOM 717 C CA . LYS A 1 89 ? -5.205 1.674 -11.957 1.00 86.69 89 LYS A CA 1
ATOM 718 C C . LYS A 1 89 ? -4.317 1.635 -10.706 1.00 86.69 89 LYS A C 1
ATOM 720 O O . LYS A 1 89 ? -3.636 2.608 -10.408 1.00 86.69 89 LYS A O 1
ATOM 725 N N . LEU A 1 90 ? -4.307 0.499 -10.008 1.00 88.19 90 LEU A N 1
ATOM 726 C CA . LEU A 1 90 ? -3.502 0.294 -8.804 1.00 88.19 90 LEU A CA 1
ATOM 727 C C . LEU A 1 90 ? -2.004 0.296 -9.127 1.00 88.19 90 LEU A C 1
ATOM 729 O O . LEU A 1 90 ? -1.220 0.910 -8.411 1.00 88.19 90 LEU A O 1
ATOM 733 N N . TRP A 1 91 ? -1.617 -0.354 -10.224 1.00 90.06 91 TRP A N 1
ATOM 734 C CA . TRP A 1 91 ? -0.220 -0.483 -10.622 1.00 90.06 91 TRP A CA 1
ATOM 735 C C . TRP A 1 91 ? 0.394 0.865 -11.002 1.00 90.06 91 TRP A C 1
ATOM 737 O O . TRP A 1 91 ? 1.472 1.218 -10.532 1.00 90.06 91 TRP A O 1
ATOM 747 N N . LYS A 1 92 ? -0.348 1.663 -11.777 1.00 91.75 92 LYS A N 1
ATOM 748 C CA . LYS A 1 92 ? 0.005 3.040 -12.114 1.00 91.75 92 LYS A CA 1
ATOM 749 C C . LYS A 1 92 ? 0.069 3.914 -10.865 1.00 91.75 92 LYS A C 1
ATOM 751 O O . LYS A 1 92 ? 0.994 4.708 -10.752 1.00 91.75 92 LYS A O 1
ATOM 756 N N . SER A 1 93 ? -0.862 3.766 -9.918 1.00 92.81 93 SER A N 1
ATOM 757 C CA . SER A 1 93 ? -0.770 4.481 -8.641 1.00 92.81 93 SER A CA 1
ATOM 758 C C . SER A 1 93 ? 0.521 4.141 -7.904 1.00 92.81 93 SER A C 1
ATOM 760 O O . SER A 1 93 ? 1.224 5.070 -7.541 1.00 92.81 93 SER A O 1
ATOM 762 N N . LEU A 1 94 ? 0.884 2.856 -7.772 1.00 93.69 94 LEU A N 1
ATOM 763 C CA . LEU A 1 94 ? 2.140 2.434 -7.134 1.00 93.69 94 LEU A CA 1
ATOM 764 C C . LEU A 1 94 ? 3.383 3.029 -7.815 1.00 93.69 94 LEU A C 1
ATOM 766 O O . LEU A 1 94 ? 4.299 3.479 -7.133 1.00 93.69 94 LEU A O 1
ATOM 770 N N . ALA A 1 95 ? 3.400 3.068 -9.151 1.00 94.38 95 ALA A N 1
ATOM 771 C CA . ALA A 1 95 ? 4.517 3.605 -9.928 1.00 94.38 95 ALA A CA 1
ATOM 772 C C . ALA A 1 95 ? 4.769 5.107 -9.722 1.00 94.38 95 ALA A C 1
ATOM 774 O O . ALA A 1 95 ? 5.893 5.560 -9.925 1.00 94.38 95 ALA A O 1
ATOM 775 N N . ASN A 1 96 ? 3.730 5.861 -9.354 1.00 94.12 96 ASN A N 1
ATOM 776 C CA . ASN A 1 96 ? 3.740 7.324 -9.301 1.00 94.12 96 ASN A CA 1
ATOM 777 C C . ASN A 1 96 ? 3.722 7.877 -7.867 1.00 94.12 96 ASN A C 1
ATOM 779 O O . ASN A 1 96 ? 3.461 9.061 -7.671 1.00 94.12 96 ASN A O 1
ATOM 783 N N . ILE A 1 97 ? 3.948 7.040 -6.850 1.00 95.56 97 ILE A N 1
ATOM 784 C CA . ILE A 1 97 ? 3.977 7.500 -5.457 1.00 95.56 97 ILE A CA 1
ATOM 785 C C . ILE A 1 97 ? 5.169 8.438 -5.261 1.00 95.56 97 ILE A C 1
ATOM 787 O O . ILE A 1 97 ? 6.304 8.090 -5.583 1.00 95.56 97 ILE A O 1
ATOM 791 N N . ILE A 1 98 ? 4.904 9.602 -4.674 1.00 95.19 98 ILE A N 1
ATOM 792 C CA . ILE A 1 98 ? 5.901 10.626 -4.347 1.00 95.19 98 ILE A CA 1
ATOM 793 C C . ILE A 1 98 ? 6.114 10.779 -2.838 1.00 95.19 98 ILE A C 1
ATOM 795 O O . ILE A 1 98 ? 7.210 11.131 -2.401 1.00 95.19 98 ILE A O 1
ATOM 799 N N . GLU A 1 99 ? 5.085 10.503 -2.035 1.00 96.00 99 GLU A N 1
ATOM 800 C CA . GLU A 1 99 ? 5.105 10.667 -0.582 1.00 96.00 99 GLU A CA 1
ATOM 801 C C . GLU A 1 99 ? 4.358 9.517 0.095 1.00 96.00 99 GLU A C 1
ATOM 803 O O . GLU A 1 99 ? 3.400 8.953 -0.440 1.00 96.00 99 GLU A O 1
ATOM 808 N N . ILE A 1 100 ? 4.817 9.175 1.293 1.00 96.69 100 ILE A N 1
ATOM 809 C CA . ILE A 1 100 ? 4.182 8.226 2.195 1.00 96.69 100 ILE A CA 1
ATOM 810 C C . ILE A 1 100 ? 4.062 8.892 3.553 1.00 96.69 100 ILE A C 1
ATOM 812 O O . ILE A 1 100 ? 5.026 9.477 4.041 1.00 96.69 100 ILE A O 1
ATOM 816 N N . SER A 1 101 ? 2.904 8.761 4.186 1.00 96.06 101 SER A N 1
ATOM 817 C CA . SER A 1 101 ? 2.712 9.156 5.577 1.00 96.06 101 SER A CA 1
ATOM 818 C C . SER A 1 101 ? 2.361 7.945 6.423 1.00 96.06 101 SER A C 1
ATOM 820 O O . SER A 1 101 ? 1.610 7.070 5.993 1.00 96.06 101 SER A O 1
ATOM 822 N N . VAL A 1 102 ? 2.889 7.909 7.637 1.00 96.88 102 VAL A N 1
ATOM 823 C CA . VAL A 1 102 ? 2.633 6.844 8.599 1.00 96.88 102 VAL A CA 1
ATOM 824 C C . VAL A 1 102 ? 1.940 7.442 9.803 1.00 96.88 102 VAL A C 1
ATOM 826 O O . VAL A 1 102 ? 2.390 8.442 10.351 1.00 96.88 102 VAL A O 1
ATOM 829 N N . SER A 1 103 ? 0.841 6.833 10.233 1.00 96.38 103 SER A N 1
ATOM 830 C CA . SER A 1 103 ? 0.053 7.297 11.370 1.00 96.38 103 SER A CA 1
ATOM 831 C C . SER A 1 103 ? -0.342 6.158 12.306 1.00 96.38 103 SER A C 1
ATOM 833 O O . SER A 1 103 ? -0.581 5.039 11.859 1.00 96.38 103 SER A O 1
ATOM 835 N N . ARG A 1 104 ? -0.503 6.449 13.600 1.00 95.38 104 ARG A N 1
ATOM 836 C CA . ARG A 1 104 ? -1.211 5.580 14.557 1.00 95.38 104 ARG A CA 1
ATOM 837 C C . ARG A 1 104 ? -2.688 5.952 14.573 1.00 95.38 104 ARG A C 1
ATOM 839 O O . ARG A 1 104 ? -3.018 7.141 14.630 1.00 95.38 104 ARG A O 1
ATOM 846 N N . LEU A 1 105 ? -3.586 4.969 14.557 1.00 94.00 105 LEU A N 1
ATOM 847 C CA . LEU A 1 105 ? -4.993 5.244 14.843 1.00 94.00 105 LEU A CA 1
ATOM 848 C C . LEU A 1 105 ? -5.169 5.560 16.330 1.00 94.00 105 LEU A C 1
ATOM 850 O O . LEU A 1 105 ? -4.560 4.941 17.196 1.00 94.00 105 LEU A O 1
ATOM 854 N N . GLN A 1 106 ? -6.012 6.539 16.634 1.00 93.69 106 GLN A N 1
ATOM 855 C CA . GLN A 1 106 ? -6.374 6.908 17.998 1.00 93.69 106 GLN A CA 1
ATOM 856 C C . GLN A 1 106 ? -7.884 7.006 18.120 1.00 93.69 106 GLN A C 1
ATOM 858 O O . GLN A 1 106 ? -8.522 7.461 17.178 1.00 93.69 106 GLN A O 1
ATOM 863 N N . LYS A 1 107 ? -8.442 6.647 19.276 1.00 91.44 107 LYS A N 1
ATOM 864 C CA . LYS A 1 107 ? -9.876 6.715 19.575 1.00 91.44 107 LYS A CA 1
ATOM 865 C C . LYS A 1 107 ? -10.141 7.653 20.752 1.00 91.44 107 LYS A C 1
ATOM 867 O O . LYS A 1 107 ? -9.460 7.571 21.768 1.00 91.44 107 LYS A O 1
ATOM 872 N N . GLY A 1 108 ? -11.149 8.512 20.630 1.00 87.38 108 GLY A N 1
ATOM 873 C CA . GLY A 1 108 ? -11.618 9.411 21.689 1.00 87.38 108 GLY A CA 1
ATOM 874 C C . GLY A 1 108 ? -11.707 10.873 21.245 1.00 87.38 108 GLY A C 1
ATOM 875 O O . GLY A 1 108 ? -11.034 11.295 20.308 1.00 87.38 108 GLY A O 1
ATOM 876 N N . LEU A 1 109 ? -12.550 11.650 21.931 1.00 82.06 109 LEU A N 1
ATOM 877 C CA . LEU A 1 109 ? -12.724 13.090 21.684 1.00 82.06 109 LEU A CA 1
ATOM 878 C C . LEU A 1 109 ? -11.751 13.922 22.525 1.00 82.06 109 LEU A C 1
ATOM 880 O O . LEU A 1 109 ? -10.924 14.639 21.975 1.00 82.06 109 LEU A O 1
ATOM 884 N N . PHE A 1 110 ? -11.829 13.783 23.852 1.00 82.94 110 PHE A N 1
ATOM 885 C CA . PHE A 1 110 ? -11.040 14.576 24.804 1.00 82.94 110 PHE A CA 1
ATOM 886 C C . PHE A 1 110 ? -9.769 13.858 25.266 1.00 82.94 110 PHE A C 1
ATOM 888 O O . PHE A 1 110 ? -8.690 14.441 25.271 1.00 82.94 110 PHE A O 1
ATOM 895 N N . LYS A 1 111 ? -9.879 12.569 25.609 1.00 86.25 111 LYS A N 1
ATOM 896 C CA . LYS A 1 111 ? -8.739 11.707 25.940 1.00 86.25 111 LYS A CA 1
ATOM 897 C C . LYS A 1 111 ? -8.590 10.661 24.843 1.00 86.25 111 LYS A C 1
ATOM 899 O O . LYS A 1 111 ? -9.397 9.739 24.755 1.00 86.25 111 LYS A O 1
ATOM 904 N N . LYS A 1 112 ? -7.593 10.851 23.979 1.00 89.44 112 LYS A N 1
ATOM 905 C CA . LYS A 1 112 ? -7.311 9.953 22.856 1.00 89.44 112 LYS A CA 1
ATOM 906 C C . LYS A 1 112 ? -6.444 8.789 23.322 1.00 89.44 112 LYS A C 1
ATOM 908 O O . LYS A 1 112 ? -5.328 9.008 23.781 1.00 89.44 112 LYS A O 1
ATOM 913 N N . SER A 1 113 ? -6.951 7.569 23.196 1.00 91.31 113 SER A N 1
ATOM 914 C CA . SER A 1 113 ? -6.175 6.343 23.388 1.00 91.31 113 SER A CA 1
ATOM 915 C C . SER A 1 113 ? -5.661 5.844 22.043 1.00 91.31 113 SER A C 1
ATOM 917 O O . SER A 1 113 ? -6.398 5.866 21.056 1.00 91.31 113 SER A O 1
ATOM 919 N N . GLU A 1 114 ? -4.417 5.381 21.991 1.00 91.88 114 GLU A N 1
ATOM 920 C CA . GLU A 1 114 ? -3.885 4.739 20.790 1.00 91.88 114 GLU A CA 1
ATOM 921 C C . GLU A 1 114 ? -4.571 3.387 20.567 1.00 91.88 114 GLU A C 1
ATOM 923 O O . GLU A 1 114 ? -4.843 2.647 21.510 1.00 91.88 114 GLU A O 1
ATOM 928 N N . LEU A 1 115 ? -4.899 3.107 19.311 1.00 91.75 115 LEU A N 1
ATOM 929 C CA . LEU A 1 115 ? -5.408 1.821 18.858 1.00 91.75 115 LEU A CA 1
ATOM 930 C C . LEU A 1 115 ? -4.241 0.973 18.355 1.00 91.75 115 LEU A C 1
ATOM 932 O O . LEU A 1 115 ? -3.209 1.510 17.951 1.00 91.75 115 LEU A O 1
ATOM 936 N N . ASN A 1 116 ? -4.421 -0.344 18.323 1.00 91.56 116 ASN A N 1
ATOM 937 C CA . ASN A 1 116 ? -3.409 -1.300 17.866 1.00 91.56 116 ASN A CA 1
ATOM 938 C C . ASN A 1 116 ? -3.363 -1.410 16.337 1.00 91.56 116 ASN A C 1
ATOM 940 O O . ASN A 1 116 ? -3.347 -2.501 15.778 1.00 91.56 116 ASN A O 1
ATOM 944 N N . ALA A 1 117 ? -3.376 -0.262 15.660 1.00 94.62 117 ALA A N 1
ATOM 945 C CA . ALA A 1 117 ? -3.329 -0.199 14.214 1.00 94.62 117 ALA A CA 1
ATOM 946 C C . ALA A 1 117 ? -2.520 0.998 13.717 1.00 94.62 117 ALA A C 1
ATOM 948 O O . ALA A 1 117 ? -2.725 2.146 14.136 1.00 94.62 117 ALA A O 1
ATOM 949 N N . TYR A 1 118 ? -1.625 0.721 12.772 1.00 96.56 118 TYR A N 1
ATOM 950 C CA . TYR A 1 118 ? -0.946 1.740 11.979 1.00 96.56 118 TYR A CA 1
ATOM 951 C C . TYR A 1 118 ? -1.641 1.912 10.630 1.00 96.56 118 TYR A C 1
ATOM 953 O O . TYR A 1 118 ? -2.176 0.958 10.068 1.00 96.56 118 TYR A O 1
ATOM 961 N N . VAL A 1 119 ? -1.589 3.124 10.086 1.00 97.00 119 VAL A N 1
ATOM 962 C CA . VAL A 1 119 ? -2.007 3.428 8.717 1.00 97.00 119 VAL A CA 1
ATOM 963 C C . VAL A 1 119 ? -0.822 3.990 7.947 1.00 97.00 119 VAL A C 1
ATOM 965 O O . VAL A 1 119 ? -0.156 4.903 8.428 1.00 97.00 119 VAL A O 1
ATOM 968 N N . ILE A 1 120 ? -0.580 3.443 6.760 1.00 97.50 120 ILE A N 1
ATOM 969 C CA . ILE A 1 120 ? 0.429 3.890 5.802 1.00 97.50 120 ILE A CA 1
ATOM 970 C C . ILE A 1 120 ? -0.318 4.448 4.596 1.00 97.50 120 ILE A C 1
ATOM 972 O O . ILE A 1 120 ? -0.857 3.684 3.803 1.00 97.50 120 ILE A O 1
ATOM 976 N N . ASP A 1 121 ? -0.393 5.762 4.455 1.00 97.06 121 ASP A N 1
ATOM 977 C CA . ASP A 1 121 ? -1.042 6.392 3.305 1.00 97.06 121 ASP A CA 1
ATOM 978 C C . ASP A 1 121 ? 0.003 6.761 2.252 1.00 97.06 121 ASP A C 1
ATOM 980 O O . ASP A 1 121 ? 1.046 7.323 2.582 1.00 97.06 121 ASP A O 1
ATOM 984 N N . PHE A 1 122 ? -0.286 6.455 0.990 1.00 97.19 122 PHE A N 1
ATOM 985 C CA . PHE A 1 122 ? 0.589 6.698 -0.153 1.00 97.19 122 PHE A CA 1
ATOM 986 C C . PHE A 1 122 ? -0.032 7.739 -1.080 1.00 97.19 122 PHE A C 1
ATOM 988 O O . PHE A 1 122 ? -1.222 7.671 -1.405 1.00 97.19 122 PHE A O 1
ATOM 995 N N . PHE A 1 123 ? 0.790 8.658 -1.568 1.00 95.62 123 PHE A N 1
ATOM 996 C CA . PHE A 1 123 ? 0.359 9.862 -2.267 1.00 95.62 123 PHE A CA 1
ATOM 997 C C . PHE A 1 123 ? 1.063 9.972 -3.618 1.00 95.62 123 PHE A C 1
ATOM 999 O O . PHE A 1 123 ? 2.285 9.854 -3.684 1.00 95.62 123 PHE A O 1
ATOM 1006 N N . ILE A 1 124 ? 0.294 10.211 -4.683 1.00 92.38 124 ILE A N 1
ATOM 1007 C CA . ILE A 1 124 ? 0.818 10.609 -6.008 1.00 92.38 124 ILE A CA 1
ATOM 1008 C C . ILE A 1 124 ? 0.928 12.132 -6.145 1.00 92.38 124 ILE A C 1
ATOM 1010 O O . ILE A 1 124 ? 1.673 12.642 -6.972 1.00 92.38 124 ILE A O 1
ATOM 1014 N N . ASP A 1 125 ? 0.179 12.850 -5.314 1.00 86.75 125 ASP A N 1
ATOM 1015 C CA . ASP A 1 125 ? 0.196 14.292 -5.156 1.00 86.75 125 ASP A CA 1
ATOM 1016 C C . ASP A 1 125 ? -0.070 14.609 -3.671 1.00 86.75 125 ASP A C 1
ATOM 1018 O O . ASP A 1 125 ? -0.682 13.786 -2.980 1.00 86.75 125 ASP A O 1
ATOM 1022 N N . PRO A 1 126 ? 0.375 15.762 -3.145 1.00 81.12 126 PRO A N 1
ATOM 1023 C CA . PRO A 1 126 ? 0.250 16.069 -1.717 1.00 81.12 126 PRO A CA 1
ATOM 1024 C C . PRO A 1 126 ? -1.194 16.183 -1.204 1.00 81.12 126 PRO A C 1
ATOM 1026 O O . PRO A 1 126 ? -1.412 16.201 0.005 1.00 81.12 126 PRO A O 1
ATOM 1029 N N . GLU A 1 127 ? -2.181 16.304 -2.093 1.00 79.88 127 GLU A N 1
ATOM 1030 C CA . GLU A 1 127 ? -3.557 16.635 -1.726 1.00 79.88 127 GLU A CA 1
ATOM 1031 C C . GLU A 1 127 ? -4.404 15.397 -1.438 1.00 79.88 127 GLU A C 1
ATOM 1033 O O . GLU A 1 127 ? -5.411 15.493 -0.733 1.00 79.88 127 GLU A O 1
ATOM 1038 N N . ALA A 1 128 ? -4.039 14.230 -1.980 1.00 79.06 128 ALA A N 1
ATOM 1039 C CA . ALA A 1 128 ? -4.859 13.042 -1.804 1.00 79.06 128 ALA A CA 1
ATOM 1040 C C . ALA A 1 128 ? -4.099 11.718 -1.828 1.00 79.06 128 ALA A C 1
ATOM 1042 O O . ALA A 1 128 ? -3.377 11.373 -2.765 1.00 79.06 128 ALA A O 1
ATOM 1043 N N . GLN A 1 129 ? -4.401 10.904 -0.818 1.00 90.69 129 GLN A N 1
ATOM 1044 C CA . GLN A 1 129 ? -3.974 9.516 -0.766 1.00 90.69 129 GLN A CA 1
ATOM 1045 C C . GLN A 1 129 ? -4.604 8.695 -1.900 1.00 90.69 129 GLN A C 1
ATOM 1047 O O . GLN A 1 129 ? -5.808 8.763 -2.160 1.00 90.69 129 GLN A O 1
ATOM 1052 N N . CYS A 1 130 ? -3.774 7.892 -2.559 1.00 93.38 130 CYS A N 1
ATOM 1053 C CA . CYS A 1 130 ? -4.163 6.994 -3.643 1.00 93.38 130 CYS A CA 1
ATOM 1054 C C . CYS A 1 130 ? -4.202 5.526 -3.199 1.00 93.38 130 CYS A C 1
ATOM 1056 O O . CYS A 1 130 ? -4.942 4.727 -3.770 1.00 93.38 130 CYS A O 1
ATOM 1058 N N . ILE A 1 131 ? -3.433 5.159 -2.175 1.00 95.06 131 ILE A N 1
ATOM 1059 C CA . ILE A 1 131 ? -3.372 3.814 -1.603 1.00 95.06 131 ILE A CA 1
ATOM 1060 C C . ILE A 1 131 ? -3.232 3.956 -0.086 1.00 95.06 131 ILE A C 1
ATOM 1062 O O . ILE A 1 131 ? -2.579 4.888 0.381 1.00 95.06 131 ILE A O 1
ATOM 1066 N N . SER A 1 132 ? -3.802 3.023 0.676 1.00 96.06 132 SER A N 1
ATOM 1067 C CA . SER A 1 132 ? -3.597 2.948 2.127 1.00 96.06 132 SER A CA 1
ATOM 1068 C C . SER A 1 132 ? -3.286 1.530 2.589 1.00 96.06 132 SER A C 1
ATOM 1070 O O . SER A 1 132 ? -4.001 0.594 2.253 1.00 96.06 132 SER A O 1
ATOM 1072 N N . GLY A 1 133 ? -2.251 1.366 3.402 1.00 96.50 133 GLY A N 1
ATOM 1073 C CA . GLY A 1 133 ? -1.996 0.177 4.205 1.00 96.50 133 GLY A CA 1
ATOM 1074 C C . GLY A 1 133 ? -2.569 0.343 5.611 1.00 96.50 133 GLY A C 1
ATOM 1075 O O . GLY A 1 133 ? -2.412 1.401 6.206 1.00 96.50 133 GLY A O 1
ATOM 1076 N N . ILE A 1 134 ? -3.215 -0.682 6.155 1.00 96.12 134 ILE A N 1
ATOM 1077 C CA . ILE A 1 134 ? -3.614 -0.779 7.562 1.00 96.12 134 ILE A CA 1
ATOM 1078 C C . ILE A 1 134 ? -2.847 -1.962 8.136 1.00 96.12 134 ILE A C 1
ATOM 1080 O O . ILE A 1 134 ? -3.064 -3.084 7.693 1.00 96.12 134 ILE A O 1
ATOM 1084 N N . ILE A 1 135 ? -1.942 -1.727 9.083 1.00 95.81 135 ILE A N 1
ATOM 1085 C CA . ILE A 1 135 ? -1.280 -2.801 9.829 1.00 95.81 135 ILE A CA 1
ATOM 1086 C C . ILE A 1 135 ? -2.060 -2.991 11.114 1.00 95.81 135 ILE A C 1
ATOM 1088 O O . ILE A 1 135 ? -2.006 -2.126 11.987 1.00 95.81 135 ILE A O 1
ATOM 1092 N N . ASP A 1 136 ? -2.795 -4.094 11.193 1.00 93.12 136 ASP A N 1
ATOM 1093 C CA . ASP A 1 136 ? -3.590 -4.456 12.356 1.00 93.12 136 ASP A CA 1
ATOM 1094 C C . ASP A 1 136 ? -2.791 -5.394 13.259 1.00 93.12 136 ASP A C 1
ATOM 1096 O O . ASP A 1 136 ? -2.484 -6.536 12.909 1.00 93.12 136 ASP A O 1
ATOM 1100 N N . GLU A 1 137 ? -2.426 -4.881 14.428 1.00 89.25 137 GLU A N 1
ATOM 1101 C CA . GLU A 1 137 ? -1.726 -5.637 15.461 1.00 89.25 137 GLU A CA 1
ATOM 1102 C C . GLU A 1 137 ? -2.710 -6.308 16.428 1.00 89.25 137 GLU A C 1
ATOM 1104 O O . GLU A 1 137 ? -2.300 -7.094 17.287 1.00 89.25 137 GLU A O 1
ATOM 1109 N N . ASN A 1 138 ? -4.007 -6.004 16.312 1.00 81.62 138 ASN A N 1
ATOM 1110 C CA . ASN A 1 138 ? -5.045 -6.580 17.142 1.00 81.62 138 ASN A CA 1
ATOM 1111 C C . ASN A 1 138 ? -5.493 -7.928 16.572 1.00 81.62 138 ASN A C 1
ATOM 1113 O O . ASN A 1 138 ? -5.998 -8.022 15.459 1.00 81.62 138 ASN A O 1
ATOM 1117 N N . LYS A 1 139 ? -5.373 -8.986 17.377 1.00 74.56 139 LYS A N 1
ATOM 1118 C CA . LYS A 1 139 ? -5.927 -10.306 17.037 1.00 74.56 139 LYS A CA 1
ATOM 1119 C C . LYS A 1 139 ? -7.457 -10.341 17.122 1.00 74.56 139 LYS A C 1
ATOM 1121 O O . LYS A 1 139 ? -8.063 -11.292 16.642 1.00 74.56 139 LYS A O 1
ATOM 1126 N N . ASN A 1 140 ? -8.078 -9.339 17.753 1.00 74.81 140 ASN A N 1
ATOM 1127 C CA . ASN A 1 140 ? -9.527 -9.202 17.795 1.00 74.81 140 ASN A CA 1
ATOM 1128 C C . ASN A 1 140 ? -10.041 -8.475 16.541 1.00 74.81 140 ASN A C 1
ATOM 1130 O O . ASN A 1 140 ? -9.681 -7.336 16.251 1.00 74.81 140 ASN A O 1
ATOM 1134 N N . THR A 1 141 ? -10.962 -9.130 15.842 1.00 74.00 141 THR A N 1
ATOM 1135 C CA . THR A 1 141 ? -11.511 -8.721 14.550 1.00 74.00 141 THR A CA 1
ATOM 1136 C C . THR A 1 141 ? -12.662 -7.712 14.664 1.00 74.00 141 THR A C 1
ATOM 1138 O O . THR A 1 141 ? -13.229 -7.279 13.653 1.00 74.00 141 THR A O 1
ATOM 1141 N N . ASP A 1 142 ? -13.042 -7.308 15.878 1.00 79.06 142 ASP A N 1
ATOM 1142 C CA . ASP A 1 142 ? -14.117 -6.341 16.141 1.00 79.06 142 ASP A CA 1
ATOM 1143 C C . ASP A 1 142 ? -13.838 -4.948 15.570 1.00 79.06 142 ASP A C 1
ATOM 1145 O O . ASP A 1 142 ? -14.759 -4.256 15.123 1.00 79.06 142 ASP A O 1
ATOM 1149 N N . GLU A 1 143 ? -12.569 -4.547 15.512 1.00 85.50 143 GLU A N 1
ATOM 1150 C CA . GLU A 1 143 ? -12.173 -3.209 15.066 1.00 85.50 143 GLU A CA 1
ATOM 1151 C C . GLU A 1 143 ? -11.910 -3.116 13.556 1.00 85.50 143 GLU A C 1
ATOM 1153 O O . GLU A 1 143 ? -11.826 -2.010 13.022 1.00 85.50 143 GLU A O 1
ATOM 1158 N N . PHE A 1 144 ? -11.908 -4.245 12.836 1.00 87.31 144 PHE A N 1
ATOM 1159 C CA . PHE A 1 144 ? -11.657 -4.309 11.390 1.00 87.31 144 PHE A CA 1
ATOM 1160 C C . PHE A 1 144 ? -12.460 -3.271 10.596 1.00 87.31 144 PHE A C 1
ATOM 1162 O O . PHE A 1 144 ? -11.914 -2.437 9.870 1.00 87.31 144 PHE A O 1
ATOM 1169 N N . LYS A 1 145 ? -13.788 -3.290 10.764 1.00 85.25 145 LYS A N 1
ATOM 1170 C CA . LYS A 1 145 ? -14.689 -2.397 10.024 1.00 85.25 145 LYS A CA 1
ATOM 1171 C C . LYS A 1 145 ? -14.455 -0.941 10.396 1.00 85.25 145 LYS A C 1
ATOM 1173 O O . LYS A 1 145 ? -14.603 -0.060 9.562 1.00 85.25 145 LYS A O 1
ATOM 1178 N N . VAL A 1 146 ? -14.096 -0.701 11.649 1.00 87.81 146 VAL A N 1
ATOM 1179 C CA . VAL A 1 146 ? -13.864 0.628 12.196 1.00 87.81 146 VAL A CA 1
ATOM 1180 C C . VAL A 1 146 ? -12.586 1.236 11.603 1.00 87.81 146 VAL A C 1
ATOM 1182 O O . VAL A 1 146 ? -12.600 2.397 11.190 1.00 87.81 146 VAL A O 1
ATOM 1185 N N . TYR A 1 147 ? -11.513 0.451 11.487 1.00 91.06 147 TYR A N 1
ATOM 1186 C CA . TYR A 1 147 ? -10.263 0.871 10.848 1.00 91.06 147 TYR A CA 1
ATOM 1187 C C . TYR A 1 147 ? -10.444 1.093 9.344 1.00 91.06 147 TYR A C 1
ATOM 1189 O O . TYR A 1 147 ? -10.028 2.127 8.815 1.00 91.06 147 TYR A O 1
ATOM 1197 N N . LEU A 1 148 ? -11.132 0.164 8.674 1.00 89.75 148 LEU A N 1
ATOM 1198 C CA . LEU A 1 148 ? -11.449 0.265 7.253 1.00 89.75 148 LEU A CA 1
ATOM 1199 C C . LEU A 1 148 ? -12.293 1.510 6.953 1.00 89.75 148 LEU A C 1
ATOM 1201 O O . LEU A 1 148 ? -11.916 2.320 6.107 1.00 89.75 148 LEU A O 1
ATOM 1205 N N . ASP A 1 149 ? -13.400 1.694 7.678 1.00 87.44 149 ASP A N 1
ATOM 1206 C CA . ASP A 1 149 ? -14.279 2.854 7.531 1.00 87.44 149 ASP A CA 1
ATOM 1207 C C . ASP A 1 149 ? -13.490 4.153 7.749 1.00 87.44 149 ASP A C 1
ATOM 1209 O O . ASP A 1 149 ? -13.658 5.096 6.980 1.00 87.44 149 ASP A O 1
ATOM 1213 N N . ARG A 1 150 ? -12.584 4.219 8.738 1.00 88.88 150 ARG A N 1
ATOM 1214 C CA . ARG A 1 150 ? -11.773 5.424 8.973 1.00 88.88 150 ARG A CA 1
ATOM 1215 C C . ARG A 1 150 ? -10.938 5.810 7.753 1.00 88.88 150 ARG A C 1
ATOM 1217 O O . ARG A 1 150 ? -10.916 6.988 7.406 1.00 88.88 150 ARG A O 1
ATOM 1224 N N . VAL A 1 151 ? -10.260 4.850 7.124 1.00 88.06 151 VAL A N 1
ATOM 1225 C CA . VAL A 1 151 ? -9.453 5.097 5.919 1.00 88.06 151 VAL A CA 1
ATOM 1226 C C . VAL A 1 151 ? -10.339 5.519 4.753 1.00 88.06 151 VAL A C 1
ATOM 1228 O O . VAL A 1 151 ? -10.047 6.514 4.092 1.00 88.06 151 VAL A O 1
ATOM 1231 N N . VAL A 1 152 ? -11.446 4.809 4.532 1.00 85.94 152 VAL A N 1
ATOM 1232 C CA . VAL A 1 152 ? -12.387 5.096 3.441 1.00 85.94 152 VAL A CA 1
ATOM 1233 C C . VAL A 1 152 ? -12.993 6.495 3.596 1.00 85.94 152 VAL A C 1
ATOM 1235 O O . VAL A 1 152 ? -12.981 7.265 2.641 1.00 85.94 152 VAL A O 1
ATOM 1238 N N . PHE A 1 153 ? -13.459 6.865 4.792 1.00 82.56 153 PHE A N 1
ATOM 1239 C CA . PHE A 1 153 ? -14.087 8.166 5.045 1.00 82.56 153 PHE A CA 1
ATOM 1240 C C . PHE A 1 153 ? -13.111 9.345 5.005 1.00 82.56 153 PHE A C 1
ATOM 1242 O O . PHE A 1 153 ? -13.527 10.451 4.674 1.00 82.56 153 PHE A O 1
ATOM 1249 N N . SER A 1 154 ? -11.832 9.147 5.344 1.00 78.69 154 SER A N 1
ATOM 1250 C CA . SER A 1 154 ? -10.826 10.212 5.233 1.00 78.69 154 SER A CA 1
ATOM 1251 C C . SER A 1 154 ? -10.263 10.381 3.820 1.00 78.69 154 SER A C 1
ATOM 1253 O O . SER A 1 154 ? -9.480 11.296 3.592 1.00 78.69 154 SER A O 1
ATOM 1255 N N . SER A 1 155 ? -10.594 9.480 2.894 1.00 79.88 155 SER A N 1
ATOM 1256 C CA . SER A 1 155 ? -10.021 9.462 1.549 1.00 79.88 155 SER A CA 1
ATOM 1257 C C . SER A 1 155 ? -10.899 10.182 0.538 1.00 79.88 155 SER A C 1
ATOM 1259 O O . SER A 1 155 ? -12.123 10.070 0.560 1.00 79.88 155 SER A O 1
ATOM 1261 N N . ASN A 1 156 ? -10.264 10.797 -0.459 1.00 83.44 156 ASN A N 1
ATOM 1262 C CA . ASN A 1 156 ? -10.951 11.106 -1.704 1.00 83.44 156 ASN A CA 1
ATOM 1263 C C . ASN A 1 156 ? -11.178 9.798 -2.481 1.00 83.44 156 ASN A C 1
ATOM 1265 O O . ASN A 1 156 ? -10.250 9.249 -3.078 1.00 83.44 156 ASN A O 1
ATOM 1269 N N . LEU A 1 157 ? -12.414 9.296 -2.470 1.00 80.38 157 LEU A N 1
ATOM 1270 C CA . LEU A 1 157 ? -12.780 8.012 -3.080 1.00 80.38 157 LEU A CA 1
ATOM 1271 C C . LEU A 1 157 ? -12.484 7.944 -4.584 1.00 80.38 157 LEU A C 1
ATOM 1273 O O . LEU A 1 157 ? -12.175 6.873 -5.096 1.00 80.38 157 LEU A O 1
ATOM 1277 N N . ASN A 1 158 ? -12.491 9.084 -5.281 1.00 82.62 158 ASN A N 1
ATOM 1278 C CA . ASN A 1 158 ? -12.151 9.136 -6.704 1.00 82.62 158 ASN A CA 1
ATOM 1279 C C . ASN A 1 158 ? -10.653 8.911 -6.952 1.00 82.62 158 ASN A C 1
ATOM 1281 O O . ASN A 1 158 ? -10.261 8.538 -8.061 1.00 82.62 158 ASN A O 1
ATOM 1285 N N . ARG A 1 159 ? -9.804 9.123 -5.940 1.00 87.56 159 ARG A N 1
ATOM 1286 C CA . ARG A 1 159 ? -8.347 8.963 -6.026 1.00 87.56 159 ARG A CA 1
ATOM 1287 C C . ARG A 1 159 ? -7.848 7.687 -5.348 1.00 87.56 159 ARG A C 1
ATOM 1289 O O . ARG A 1 159 ? -6.910 7.089 -5.866 1.00 87.56 159 ARG A O 1
ATOM 1296 N N . LEU A 1 160 ? -8.501 7.215 -4.286 1.00 90.31 160 LEU A N 1
ATOM 1297 C CA . LEU A 1 160 ? -8.159 5.952 -3.629 1.00 90.31 160 LEU A CA 1
ATOM 1298 C C . LEU A 1 160 ? -8.389 4.758 -4.578 1.00 90.31 160 LEU A C 1
ATOM 1300 O O . LEU A 1 160 ? -9.489 4.561 -5.085 1.00 90.31 160 LEU A O 1
ATOM 1304 N N . LYS A 1 161 ? -7.350 3.958 -4.834 1.00 89.62 161 LYS A N 1
ATOM 1305 C CA . LYS A 1 161 ? -7.372 2.781 -5.726 1.00 89.62 161 LYS A CA 1
ATOM 1306 C C . LYS A 1 161 ? -7.202 1.460 -4.989 1.00 89.62 161 LYS A C 1
ATOM 1308 O O . LYS A 1 161 ? -7.616 0.420 -5.502 1.00 89.62 161 LYS A O 1
ATOM 1313 N N . GLY A 1 162 ? -6.623 1.481 -3.792 1.00 90.12 162 GLY A N 1
ATOM 1314 C CA . GLY A 1 162 ? -6.377 0.265 -3.030 1.00 90.12 162 GLY A CA 1
ATOM 1315 C C . GLY A 1 162 ? -6.235 0.504 -1.537 1.00 90.12 162 GLY A C 1
ATOM 1316 O O . GLY A 1 162 ? -5.639 1.483 -1.098 1.00 90.12 162 GLY A O 1
ATOM 1317 N N . ILE A 1 163 ? -6.764 -0.434 -0.767 1.00 92.75 163 ILE A N 1
ATOM 1318 C CA . ILE A 1 163 ? -6.523 -0.606 0.655 1.00 92.75 163 ILE A CA 1
ATOM 1319 C C . ILE A 1 163 ? -5.854 -1.965 0.839 1.00 92.75 163 ILE A C 1
ATOM 1321 O O . ILE A 1 163 ? -6.295 -2.963 0.269 1.00 92.75 163 ILE A O 1
ATOM 1325 N N . PHE A 1 164 ? -4.795 -2.002 1.633 1.00 93.31 164 PHE A N 1
ATOM 1326 C CA . PHE A 1 164 ? -4.047 -3.199 1.982 1.00 93.31 164 PHE A CA 1
ATOM 1327 C C . PHE A 1 164 ? -4.146 -3.422 3.485 1.00 93.31 164 PHE A C 1
ATOM 1329 O O . PHE A 1 164 ? -3.644 -2.620 4.260 1.00 93.31 164 PHE A O 1
ATOM 1336 N N . TYR A 1 165 ? -4.820 -4.483 3.908 1.00 93.19 165 TYR A N 1
ATOM 1337 C CA . TYR A 1 165 ? -5.018 -4.819 5.311 1.00 93.19 165 TYR A CA 1
ATOM 1338 C C . TYR A 1 165 ? -4.032 -5.917 5.712 1.00 93.19 165 TYR A C 1
ATOM 1340 O O . TYR A 1 165 ? -4.174 -7.062 5.285 1.00 93.19 165 TYR A O 1
ATOM 1348 N N . PHE A 1 166 ? -3.015 -5.560 6.489 1.00 93.50 166 PHE A N 1
ATOM 1349 C CA . PHE A 1 166 ? -1.940 -6.442 6.925 1.00 93.50 166 PHE A CA 1
ATOM 1350 C C . PHE A 1 166 ? -2.284 -7.100 8.263 1.00 93.50 166 PHE A C 1
ATOM 1352 O O . PHE A 1 166 ? -2.627 -6.410 9.221 1.00 93.50 166 PHE A O 1
ATOM 1359 N N . LEU A 1 167 ? -2.143 -8.425 8.325 1.00 90.88 167 LEU A N 1
ATOM 1360 C CA . LEU A 1 167 ? -2.464 -9.269 9.478 1.00 90.88 167 LEU A CA 1
ATOM 1361 C C . LEU A 1 167 ? -1.278 -10.159 9.849 1.00 90.88 167 LEU A C 1
ATOM 1363 O O . LEU A 1 167 ? -0.734 -10.837 8.981 1.00 90.88 167 LEU A O 1
ATOM 1367 N N . ASN A 1 168 ? -0.922 -10.243 11.132 1.00 89.62 168 ASN A N 1
ATOM 1368 C CA . ASN A 1 168 ? 0.075 -11.214 11.618 1.00 89.62 168 ASN A CA 1
ATOM 1369 C C . ASN A 1 168 ? -0.529 -12.517 12.164 1.00 89.62 168 ASN A C 1
ATOM 1371 O O . ASN A 1 168 ? 0.160 -13.308 12.808 1.00 89.62 168 ASN A O 1
ATOM 1375 N N . TYR A 1 169 ? -1.820 -12.731 11.935 1.00 85.00 169 TYR A N 1
ATOM 1376 C CA . TYR A 1 169 ? -2.576 -13.887 12.397 1.00 85.00 169 TYR A CA 1
ATOM 1377 C C . TYR A 1 169 ? -3.445 -14.433 11.266 1.00 85.00 169 TYR A C 1
ATOM 1379 O O . TYR A 1 169 ? -3.701 -13.750 10.274 1.00 85.00 169 TYR A O 1
ATOM 1387 N N . MET A 1 170 ? -3.894 -15.680 11.416 1.00 81.69 170 MET A N 1
ATOM 1388 C CA . MET A 1 170 ? -4.897 -16.249 10.521 1.00 81.69 170 MET A CA 1
ATOM 1389 C C . MET A 1 170 ? -6.272 -15.652 10.845 1.00 81.69 170 MET A C 1
ATOM 1391 O O . MET A 1 170 ? -6.699 -15.763 11.995 1.00 81.69 170 MET A O 1
ATOM 1395 N N . PRO A 1 171 ? -6.962 -15.034 9.871 1.00 80.50 171 PRO A N 1
ATOM 1396 C CA . PRO A 1 171 ? -8.339 -14.576 10.019 1.00 80.50 171 PRO A CA 1
ATOM 1397 C C . PRO A 1 171 ? -9.261 -15.661 10.561 1.00 80.50 171 PRO A C 1
ATOM 1399 O O . PRO A 1 171 ? -9.309 -16.767 10.023 1.00 80.50 171 PRO A O 1
ATOM 1402 N N . ASP A 1 172 ? -10.022 -15.315 11.595 1.00 82.69 172 ASP A N 1
ATOM 1403 C CA . ASP A 1 172 ? -11.132 -16.135 12.064 1.00 82.69 172 ASP A CA 1
ATOM 1404 C C . ASP A 1 172 ? -12.324 -16.071 11.085 1.00 82.69 172 ASP A C 1
ATOM 1406 O O . ASP A 1 172 ? -12.384 -15.247 10.163 1.00 82.69 172 ASP A O 1
ATOM 1410 N N . GLU A 1 173 ? -13.313 -16.945 11.284 1.00 81.62 173 GLU A N 1
ATOM 1411 C CA . GLU A 1 173 ? -14.521 -16.982 10.448 1.00 81.62 173 GLU A CA 1
ATOM 1412 C C . GLU A 1 173 ? -15.309 -15.662 10.486 1.00 81.62 173 GLU A C 1
ATOM 1414 O O . GLU A 1 173 ? -15.941 -15.277 9.495 1.00 81.62 173 GLU A O 1
ATOM 1419 N N . ASN A 1 174 ? -15.243 -14.931 11.603 1.00 84.25 174 ASN A N 1
ATOM 1420 C CA . ASN A 1 174 ? -15.908 -13.643 11.778 1.00 84.25 174 ASN A CA 1
ATOM 1421 C C . ASN A 1 174 ? -15.313 -12.581 10.839 1.00 84.25 174 ASN A C 1
ATOM 1423 O O . ASN A 1 174 ? -16.043 -11.913 10.102 1.00 84.25 174 ASN A O 1
ATOM 1427 N N . LEU A 1 175 ? -13.987 -12.454 10.797 1.00 83.44 175 LEU A N 1
ATOM 1428 C CA . LEU A 1 175 ? -13.281 -11.558 9.890 1.00 83.44 175 LEU A CA 1
ATOM 1429 C C . LEU A 1 175 ? -13.493 -11.957 8.437 1.00 83.44 175 LEU A C 1
ATOM 1431 O O . LEU A 1 175 ? -13.783 -11.089 7.616 1.00 83.44 175 LEU A O 1
ATOM 1435 N N . VAL A 1 176 ? -13.428 -13.251 8.115 1.00 82.19 176 VAL A N 1
ATOM 1436 C CA . VAL A 1 176 ? -13.735 -13.744 6.762 1.00 82.19 176 VAL A CA 1
ATOM 1437 C C . VAL A 1 176 ? -15.148 -13.337 6.340 1.00 82.19 176 VAL A C 1
ATOM 1439 O O . VAL A 1 176 ? -15.352 -12.857 5.224 1.00 82.19 176 VAL A O 1
ATOM 1442 N N . THR A 1 177 ? -16.126 -13.465 7.235 1.00 80.38 177 THR A N 1
ATOM 1443 C CA . THR A 1 177 ? -17.516 -13.071 6.974 1.00 80.38 177 THR A CA 1
ATOM 1444 C C . THR A 1 177 ? -17.646 -11.560 6.775 1.00 80.38 177 THR A C 1
ATOM 1446 O O . THR A 1 177 ? -18.260 -11.117 5.801 1.00 80.38 177 THR A O 1
ATOM 1449 N N . LYS A 1 178 ? -17.010 -10.750 7.633 1.00 83.44 178 LYS A N 1
ATOM 1450 C CA . LYS A 1 178 ? -16.948 -9.284 7.490 1.00 83.44 178 LYS A CA 1
ATOM 1451 C C . LYS A 1 178 ? -16.305 -8.875 6.158 1.00 83.44 178 LYS A C 1
ATOM 1453 O O . LYS A 1 178 ? -16.817 -7.983 5.485 1.00 83.44 178 LYS A O 1
ATOM 1458 N N . LEU A 1 179 ? -15.227 -9.545 5.748 1.00 81.62 179 LEU A N 1
ATOM 1459 C CA . LEU A 1 179 ? -14.536 -9.308 4.478 1.00 81.62 179 LEU A CA 1
ATOM 1460 C C . LEU A 1 179 ? -15.432 -9.600 3.272 1.00 81.62 179 LEU A C 1
ATOM 1462 O O . LEU A 1 179 ? -15.543 -8.750 2.385 1.00 81.62 179 LEU A O 1
ATOM 1466 N N . LYS A 1 180 ? -16.116 -10.754 3.255 1.00 78.75 180 LYS A N 1
ATOM 1467 C CA . LYS A 1 180 ? -17.087 -11.105 2.203 1.00 78.75 180 LYS A CA 1
ATOM 1468 C C . LYS A 1 180 ? -18.201 -10.067 2.110 1.00 78.75 180 LYS A C 1
ATOM 1470 O O . LYS A 1 180 ? -18.491 -9.574 1.023 1.00 78.75 180 LYS A O 1
ATOM 1475 N N . PHE A 1 181 ? -18.760 -9.675 3.257 1.00 80.12 181 PHE A N 1
ATOM 1476 C CA . PHE A 1 181 ? -19.789 -8.640 3.323 1.00 80.12 181 PHE A CA 1
ATOM 1477 C C . PHE A 1 181 ? -19.296 -7.298 2.770 1.00 80.12 181 PHE A C 1
ATOM 1479 O O . PHE A 1 181 ? -20.037 -6.613 2.082 1.00 80.12 181 PHE A O 1
ATOM 1486 N N . CYS A 1 182 ? -18.049 -6.903 3.039 1.00 78.50 182 CYS A N 1
ATOM 1487 C CA . CYS A 1 182 ? -17.504 -5.634 2.557 1.00 78.50 182 CYS A CA 1
ATOM 1488 C C . CYS A 1 182 ? -17.163 -5.627 1.059 1.00 78.50 182 CYS A C 1
ATOM 1490 O O . CYS A 1 182 ? -17.177 -4.550 0.463 1.00 78.50 182 CYS A O 1
ATOM 1492 N N . THR A 1 183 ? -16.827 -6.782 0.475 1.00 74.19 183 THR A N 1
ATOM 1493 C CA . THR A 1 183 ? -16.205 -6.872 -0.861 1.00 74.19 183 THR A CA 1
ATOM 1494 C C . THR A 1 183 ? -17.091 -7.482 -1.948 1.00 74.19 183 THR A C 1
ATOM 1496 O O . THR A 1 183 ? -16.698 -7.491 -3.110 1.00 74.19 183 THR A O 1
ATOM 1499 N N . ASN A 1 184 ? -18.270 -8.006 -1.584 1.00 64.81 184 ASN A N 1
ATOM 1500 C CA . ASN A 1 184 ? -19.226 -8.661 -2.489 1.00 64.81 184 ASN A CA 1
ATOM 1501 C C . ASN A 1 184 ? -18.604 -9.710 -3.423 1.00 64.81 184 ASN A C 1
ATOM 1503 O O . ASN A 1 184 ? -19.106 -9.910 -4.522 1.00 64.81 184 ASN A O 1
ATOM 1507 N N . SER A 1 185 ? -17.491 -10.333 -3.022 1.00 60.47 185 SER A N 1
ATOM 1508 C CA . SER A 1 185 ? -16.729 -11.250 -3.872 1.00 60.47 185 SER A CA 1
ATOM 1509 C C . SER A 1 185 ? -17.466 -12.594 -3.953 1.00 60.47 185 SER A C 1
ATOM 1511 O O . SER A 1 185 ? -17.477 -13.314 -2.948 1.00 60.47 185 SER A O 1
ATOM 1513 N N . PRO A 1 186 ? -18.114 -12.939 -5.087 1.00 50.94 186 PRO A N 1
ATOM 1514 C CA . PRO A 1 186 ? -18.972 -14.116 -5.167 1.00 50.94 186 PRO A CA 1
ATOM 1515 C C . PRO A 1 186 ? -18.226 -15.376 -5.633 1.00 50.94 186 PRO A C 1
ATOM 1517 O O . PRO A 1 186 ? -18.801 -16.454 -5.535 1.00 50.94 186 PRO A O 1
ATOM 1520 N N . ASP A 1 187 ? -16.985 -15.277 -6.148 1.00 46.88 187 ASP A N 1
ATOM 1521 C CA . ASP A 1 187 ? -16.385 -16.362 -6.940 1.00 46.88 187 ASP A CA 1
ATOM 1522 C C . ASP A 1 187 ? -14.840 -16.461 -6.943 1.00 46.88 187 ASP A C 1
ATOM 1524 O O . ASP A 1 187 ? -14.110 -15.557 -6.542 1.00 46.88 187 ASP A O 1
ATOM 1528 N N . LYS A 1 188 ? -14.304 -17.567 -7.486 1.00 47.09 188 LYS A N 1
ATOM 1529 C CA . LYS A 1 188 ? -12.846 -17.799 -7.655 1.00 47.09 188 LYS A CA 1
ATOM 1530 C C . LYS A 1 188 ? -12.159 -16.895 -8.696 1.00 47.09 188 LYS A C 1
ATOM 1532 O O . LYS A 1 188 ? -10.934 -16.918 -8.793 1.00 47.09 188 LYS A O 1
ATOM 1537 N N . ILE A 1 189 ? -12.899 -16.121 -9.496 1.00 41.88 189 ILE A N 1
ATOM 1538 C CA . ILE A 1 189 ? -12.343 -15.152 -10.471 1.00 41.88 189 ILE A CA 1
ATOM 1539 C C . ILE A 1 189 ? -12.348 -13.722 -9.910 1.00 41.88 189 ILE A C 1
ATOM 1541 O O . ILE A 1 189 ? -11.444 -12.946 -10.228 1.00 41.88 189 ILE A O 1
ATOM 1545 N N . SER A 1 190 ? -13.260 -13.394 -8.983 1.00 50.22 190 SER A N 1
ATOM 1546 C CA . SER A 1 190 ? -13.214 -12.153 -8.186 1.00 50.22 190 SER A CA 1
ATOM 1547 C C . SER A 1 190 ? -12.034 -12.118 -7.196 1.00 50.22 190 SER A C 1
ATOM 1549 O O . SER A 1 190 ? -11.886 -11.190 -6.404 1.00 50.22 190 SER A O 1
ATOM 1551 N N . THR A 1 191 ? -11.130 -13.092 -7.320 1.00 51.44 191 THR A N 1
ATOM 1552 C CA . THR A 1 191 ? -9.861 -13.265 -6.616 1.00 51.44 191 THR A CA 1
ATOM 1553 C C . THR A 1 191 ? -8.925 -12.062 -6.660 1.00 51.44 191 THR A C 1
ATOM 1555 O O . THR A 1 191 ? -8.205 -11.794 -5.706 1.00 51.44 191 THR A O 1
ATOM 1558 N N . TYR A 1 192 ? -8.966 -11.281 -7.733 1.00 51.56 192 TYR A N 1
ATOM 1559 C CA . TYR A 1 192 ? -8.120 -10.093 -7.895 1.00 51.56 192 TYR A CA 1
ATOM 1560 C C . TYR A 1 192 ? -8.890 -8.777 -7.701 1.00 51.56 192 TYR A C 1
ATOM 1562 O O . TYR A 1 192 ? -8.343 -7.690 -7.902 1.00 51.56 192 TYR A O 1
ATOM 1570 N N . GLU A 1 193 ? -10.179 -8.870 -7.369 1.00 59.75 193 GLU A N 1
ATOM 1571 C CA . GLU A 1 193 ? -11.162 -7.793 -7.503 1.00 59.75 193 GLU A CA 1
ATOM 1572 C C . GLU A 1 193 ? -12.066 -7.711 -6.269 1.00 59.75 193 GLU A C 1
ATOM 1574 O O . GLU A 1 193 ? -13.261 -7.456 -6.377 1.00 59.75 193 GLU A O 1
ATOM 1579 N N . SER A 1 194 ? -11.490 -7.893 -5.078 1.00 72.25 194 SER A N 1
ATOM 1580 C CA . SER A 1 194 ? -12.154 -7.607 -3.802 1.00 72.25 194 SER A CA 1
ATOM 1581 C C . SER A 1 194 ? -12.470 -6.111 -3.703 1.00 72.25 194 SER A C 1
ATOM 1583 O O . SER A 1 194 ? -11.709 -5.342 -3.126 1.00 72.25 194 SER A O 1
ATOM 1585 N N . ILE A 1 195 ? -13.556 -5.667 -4.327 1.00 75.56 195 ILE A N 1
ATOM 1586 C CA . ILE A 1 195 ? -13.942 -4.261 -4.442 1.00 75.56 195 ILE A CA 1
ATOM 1587 C C . ILE A 1 195 ? -14.892 -3.910 -3.305 1.00 75.56 195 ILE A C 1
ATOM 1589 O O . ILE A 1 195 ? -15.871 -4.606 -3.066 1.00 75.56 195 ILE A O 1
ATOM 1593 N N . LEU A 1 196 ? -14.640 -2.803 -2.614 1.00 78.56 196 LEU A N 1
ATOM 1594 C CA . LEU A 1 196 ? -15.532 -2.340 -1.558 1.00 78.56 196 LEU A CA 1
ATOM 1595 C C . LEU A 1 196 ? -16.909 -1.954 -2.118 1.00 78.56 196 LEU A C 1
ATOM 1597 O O . LEU A 1 196 ? -17.018 -1.073 -2.971 1.00 78.56 196 LEU A O 1
ATOM 1601 N N . LEU A 1 197 ? -17.967 -2.535 -1.544 1.00 69.19 197 LEU A N 1
ATOM 1602 C CA . LEU A 1 197 ? -19.368 -2.320 -1.939 1.00 69.19 197 LEU A CA 1
ATOM 1603 C C . LEU A 1 197 ? -19.781 -0.848 -2.048 1.00 69.19 197 LEU A C 1
ATOM 1605 O O . LEU A 1 197 ? -20.611 -0.485 -2.871 1.00 69.19 197 LEU A O 1
ATOM 1609 N N . LYS A 1 198 ? -19.244 0.006 -1.172 1.00 66.12 198 LYS A N 1
ATOM 1610 C CA . LYS A 1 198 ? -19.635 1.420 -1.103 1.00 66.12 198 LYS A CA 1
ATOM 1611 C C . LYS A 1 198 ? -18.970 2.290 -2.161 1.00 66.12 198 LYS A C 1
ATOM 1613 O O . LYS A 1 198 ? -19.377 3.435 -2.321 1.00 66.12 198 LYS A O 1
ATOM 1618 N N . THR A 1 199 ? -17.911 1.807 -2.804 1.00 67.56 199 THR A N 1
ATOM 1619 C CA . THR A 1 199 ? -17.025 2.679 -3.579 1.00 67.56 199 THR A CA 1
ATOM 1620 C C . THR A 1 199 ? -16.735 2.164 -4.981 1.00 67.56 199 THR A C 1
ATOM 1622 O O . THR A 1 199 ? -16.141 2.926 -5.731 1.00 67.56 199 THR A O 1
ATOM 1625 N N . ASN A 1 200 ? -17.169 0.943 -5.344 1.00 65.56 200 ASN A N 1
ATOM 1626 C CA . ASN A 1 200 ? -17.113 0.273 -6.665 1.00 65.56 200 ASN A CA 1
ATOM 1627 C C . ASN A 1 200 ? -15.755 0.263 -7.412 1.00 65.56 200 ASN A C 1
ATOM 1629 O O . ASN A 1 200 ? -15.597 -0.465 -8.385 1.00 65.56 200 ASN A O 1
ATOM 1633 N N . ASP A 1 201 ? -14.759 1.007 -6.942 1.00 75.31 201 ASP A N 1
ATOM 1634 C CA . ASP A 1 201 ? -13.467 1.254 -7.581 1.00 75.31 201 ASP A CA 1
ATOM 1635 C C . ASP A 1 201 ? -12.291 1.076 -6.602 1.00 75.31 201 ASP A C 1
ATOM 1637 O O . ASP A 1 201 ? -11.135 1.031 -7.030 1.00 75.31 201 ASP A O 1
ATOM 1641 N N . VAL A 1 202 ? -12.554 0.957 -5.292 1.00 83.75 202 VAL A N 1
ATOM 1642 C CA . VAL A 1 202 ? -11.507 0.741 -4.279 1.00 83.75 202 VAL A CA 1
ATOM 1643 C C . VAL A 1 202 ? -11.368 -0.746 -3.998 1.00 83.75 202 VAL A C 1
ATOM 1645 O O . VAL A 1 202 ? -12.316 -1.389 -3.546 1.00 83.75 202 VAL A O 1
ATOM 1648 N N . ARG A 1 203 ? -10.164 -1.284 -4.202 1.00 84.94 203 ARG A N 1
ATOM 1649 C CA . ARG A 1 203 ? -9.847 -2.680 -3.878 1.00 84.94 203 ARG A CA 1
ATOM 1650 C C . ARG A 1 203 ? -9.396 -2.831 -2.440 1.00 84.94 203 ARG A C 1
ATOM 1652 O O . ARG A 1 203 ? -8.555 -2.065 -1.994 1.00 84.94 203 ARG A O 1
ATOM 1659 N N . LEU A 1 204 ? -9.882 -3.848 -1.748 1.00 86.88 204 LEU A N 1
ATOM 1660 C CA . LEU A 1 204 ? -9.389 -4.297 -0.457 1.00 86.88 204 LEU A CA 1
ATOM 1661 C C . LEU A 1 204 ? -8.569 -5.577 -0.640 1.00 86.88 204 LEU A C 1
ATOM 1663 O O . LEU A 1 204 ? -9.097 -6.619 -1.012 1.00 86.88 204 LEU A O 1
ATOM 1667 N N . ASN A 1 205 ? -7.282 -5.506 -0.333 1.00 86.75 205 ASN A N 1
ATOM 1668 C CA . ASN A 1 205 ? -6.366 -6.637 -0.352 1.00 86.75 205 ASN A CA 1
ATOM 1669 C C . ASN A 1 205 ? -6.019 -7.003 1.086 1.00 86.75 205 ASN A C 1
ATOM 1671 O O . ASN A 1 205 ? -5.545 -6.151 1.829 1.00 86.75 205 ASN A O 1
ATOM 1675 N N . VAL A 1 206 ? -6.217 -8.257 1.479 1.00 87.50 206 VAL A N 1
ATOM 1676 C CA . VAL A 1 206 ? -5.791 -8.736 2.801 1.00 87.50 206 VAL A CA 1
ATOM 1677 C C . VAL A 1 206 ? -4.465 -9.459 2.646 1.00 87.50 206 VAL A C 1
ATOM 1679 O O . VAL A 1 206 ? -4.366 -10.395 1.852 1.00 87.50 206 VAL A O 1
ATOM 1682 N N . ILE A 1 207 ? -3.457 -9.021 3.391 1.00 88.56 207 ILE A N 1
ATOM 1683 C CA . ILE A 1 207 ? -2.099 -9.552 3.346 1.00 88.56 207 ILE A CA 1
ATOM 1684 C C . ILE A 1 207 ? -1.779 -10.146 4.712 1.00 88.56 207 ILE A C 1
ATOM 1686 O O . ILE A 1 207 ? -1.758 -9.433 5.709 1.00 88.56 207 ILE A O 1
ATOM 1690 N N . SER A 1 208 ? -1.496 -11.441 4.777 1.00 88.88 208 SER A N 1
ATOM 1691 C CA . SER A 1 208 ? -0.867 -12.012 5.960 1.00 8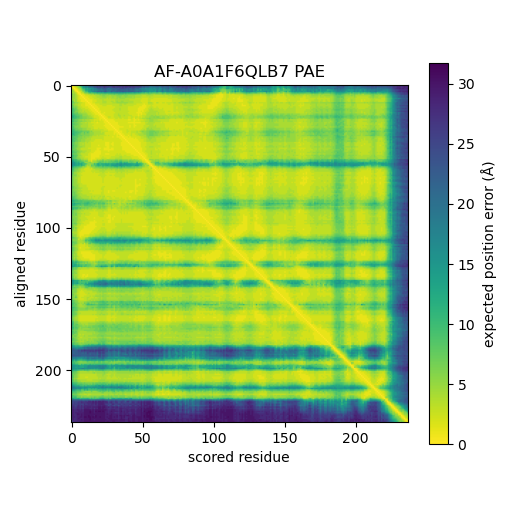8.88 208 SER A CA 1
ATOM 1692 C C . SER A 1 208 ? 0.635 -11.756 5.926 1.00 88.88 208 SER A C 1
ATOM 1694 O O . SER A 1 208 ? 1.266 -11.803 4.867 1.00 88.88 208 SER A O 1
ATOM 1696 N N . TYR A 1 209 ? 1.215 -11.481 7.088 1.00 90.12 209 TYR A N 1
ATOM 1697 C CA . TYR A 1 209 ? 2.651 -11.352 7.257 1.00 90.12 209 TYR A CA 1
ATOM 1698 C C . TYR A 1 209 ? 3.139 -12.151 8.460 1.00 90.12 209 TYR A C 1
ATOM 1700 O O . TYR A 1 209 ? 2.455 -12.283 9.469 1.00 90.12 209 TYR A O 1
ATOM 1708 N N . HIS A 1 210 ? 4.345 -12.692 8.361 1.00 88.00 210 HIS A N 1
ATOM 1709 C CA . HIS A 1 210 ? 5.039 -13.317 9.485 1.00 88.00 210 HIS A CA 1
ATOM 1710 C C . HIS A 1 210 ? 6.533 -13.038 9.377 1.00 88.00 210 HIS A C 1
ATOM 1712 O O . HIS A 1 210 ? 7.068 -12.890 8.276 1.00 88.00 210 HIS A O 1
ATOM 1718 N N . LYS A 1 211 ? 7.200 -12.953 10.527 1.00 85.25 211 LYS A N 1
ATOM 1719 C CA . LYS A 1 211 ? 8.653 -12.805 10.606 1.00 85.25 211 LYS A CA 1
ATOM 1720 C C . LYS A 1 211 ? 9.271 -14.202 10.696 1.00 85.25 211 LYS A C 1
ATOM 1722 O O . LYS A 1 211 ? 9.008 -14.918 11.655 1.00 85.25 211 LYS A O 1
ATOM 1727 N N . ASN A 1 212 ? 10.056 -14.589 9.696 1.00 81.75 212 ASN A N 1
ATOM 1728 C CA . ASN A 1 212 ? 10.810 -15.841 9.650 1.00 81.75 212 ASN A CA 1
ATOM 1729 C C . ASN A 1 212 ? 12.298 -15.510 9.493 1.00 81.75 212 ASN A C 1
ATOM 1731 O O . ASN A 1 212 ? 12.674 -14.908 8.488 1.00 81.75 212 ASN A O 1
ATOM 1735 N N . ASN A 1 213 ? 13.127 -15.873 10.479 1.00 71.69 213 ASN A N 1
ATOM 1736 C CA . ASN A 1 213 ? 14.577 -15.635 10.474 1.00 71.69 213 ASN A CA 1
ATOM 1737 C C . ASN A 1 213 ? 14.938 -14.210 10.014 1.00 71.69 213 ASN A C 1
ATOM 1739 O O . ASN A 1 213 ? 15.643 -14.021 9.026 1.00 71.69 213 AS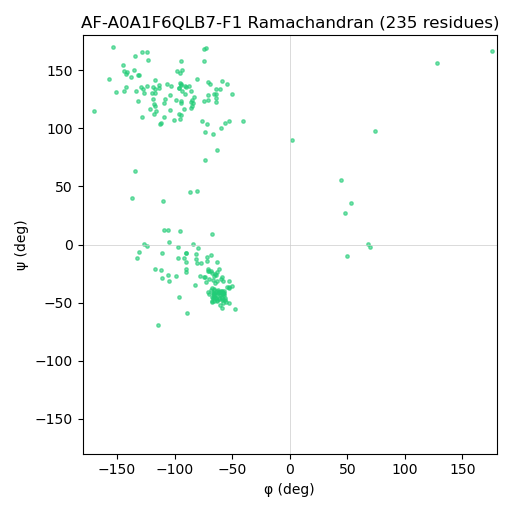N A O 1
ATOM 1743 N N . GLU A 1 214 ? 14.365 -13.211 10.696 1.00 72.19 214 GLU A N 1
ATOM 1744 C CA . GLU A 1 214 ? 14.560 -11.772 10.437 1.00 72.19 214 GLU A CA 1
ATOM 1745 C C . GLU A 1 214 ? 13.953 -11.226 9.134 1.00 72.19 214 GLU A C 1
ATOM 1747 O O . GLU A 1 214 ? 13.967 -10.019 8.909 1.00 72.19 214 GLU A O 1
ATOM 1752 N N . LYS A 1 215 ? 13.334 -12.067 8.300 1.00 80.56 215 LYS A N 1
ATOM 1753 C CA . LYS A 1 215 ? 12.652 -11.636 7.074 1.00 80.56 215 LYS A CA 1
ATOM 1754 C C . LYS A 1 215 ? 11.141 -11.628 7.258 1.00 80.56 215 LYS A C 1
ATOM 1756 O O . LYS A 1 215 ? 10.563 -12.572 7.792 1.00 80.56 215 LYS A O 1
ATOM 1761 N N . PHE A 1 216 ? 10.489 -10.576 6.775 1.00 86.44 216 PHE A N 1
ATOM 1762 C CA . PHE A 1 216 ? 9.033 -10.540 6.674 1.00 86.44 216 PHE A CA 1
ATOM 1763 C C . PHE A 1 216 ? 8.593 -11.232 5.390 1.00 86.44 216 PHE A C 1
ATOM 1765 O O . PHE A 1 216 ? 9.066 -10.901 4.305 1.00 86.44 216 PHE A O 1
ATOM 1772 N N . VAL A 1 217 ? 7.686 -12.194 5.521 1.00 86.25 217 VAL A N 1
ATOM 1773 C CA . VAL A 1 217 ? 7.072 -12.895 4.395 1.00 86.25 217 VAL A CA 1
ATOM 1774 C C . VAL A 1 217 ? 5.623 -12.449 4.298 1.00 86.25 217 VAL A C 1
ATOM 1776 O O . VAL A 1 217 ? 4.864 -12.642 5.245 1.00 86.25 217 VAL A O 1
ATOM 1779 N N . PHE A 1 218 ? 5.247 -11.890 3.150 1.00 88.75 218 PHE A N 1
ATOM 1780 C CA . PHE A 1 218 ? 3.909 -11.370 2.870 1.00 88.75 218 PHE A CA 1
ATOM 1781 C C . PHE A 1 218 ? 3.158 -12.291 1.909 1.00 88.75 218 PHE A C 1
ATOM 1783 O O . PHE A 1 218 ? 3.735 -12.797 0.944 1.00 88.75 218 PHE A O 1
ATOM 1790 N N . LYS A 1 219 ? 1.872 -12.530 2.172 1.00 83.69 219 LYS A N 1
ATOM 1791 C CA . LYS A 1 219 ? 1.023 -13.428 1.380 1.00 83.69 219 LYS A CA 1
ATOM 1792 C C . LYS A 1 219 ? -0.386 -12.861 1.270 1.00 83.69 219 LYS A C 1
ATOM 1794 O O . LYS A 1 219 ? -0.953 -12.436 2.267 1.00 83.69 219 LYS A O 1
ATOM 1799 N N . HIS A 1 220 ? -0.988 -12.886 0.086 1.00 77.75 220 HIS A N 1
ATOM 1800 C CA . HIS A 1 220 ? -2.396 -12.510 -0.057 1.00 77.75 220 HIS A CA 1
ATOM 1801 C C . HIS A 1 220 ? -3.289 -13.593 0.560 1.00 77.75 220 HIS A C 1
ATOM 1803 O O . HIS A 1 220 ? -3.186 -14.764 0.202 1.00 77.75 220 HIS A O 1
ATOM 1809 N N . PHE A 1 221 ? -4.147 -13.204 1.504 1.00 69.25 221 PHE A N 1
ATOM 1810 C CA . PHE A 1 221 ? -5.059 -14.117 2.194 1.00 69.25 221 PHE A CA 1
ATOM 1811 C C . PHE A 1 221 ? -6.334 -14.381 1.383 1.00 69.25 221 PHE A C 1
ATOM 1813 O O . PHE A 1 221 ? -6.858 -15.490 1.389 1.00 69.25 221 PHE A O 1
ATOM 1820 N N . TYR A 1 222 ? -6.823 -13.375 0.654 1.00 60.53 222 TYR A N 1
ATOM 1821 C CA . TYR A 1 222 ? -8.017 -13.497 -0.176 1.00 60.53 222 TYR A CA 1
ATOM 1822 C C . TYR A 1 222 ? -7.697 -13.250 -1.646 1.00 60.53 222 TYR A C 1
ATOM 1824 O O . TYR A 1 222 ? -7.253 -12.147 -1.978 1.00 60.53 222 TYR A O 1
ATOM 1832 N N . PRO A 1 223 ? -8.050 -14.197 -2.525 1.00 49.53 223 PRO A N 1
ATOM 1833 C CA . PRO A 1 223 ? -8.078 -15.653 -2.367 1.00 49.53 223 PRO A CA 1
ATOM 1834 C C . PRO A 1 223 ? -6.742 -16.241 -2.790 1.00 49.53 223 PRO A C 1
ATOM 1836 O O . PRO A 1 223 ? -6.175 -15.863 -3.810 1.00 49.53 223 PRO A O 1
ATOM 1839 N N . GLU A 1 224 ? -6.269 -17.176 -1.980 1.00 39.03 224 GLU A N 1
ATOM 1840 C CA . GLU A 1 224 ? -5.323 -18.236 -2.312 1.00 39.03 224 GLU A CA 1
ATOM 1841 C C . GLU A 1 224 ? -4.796 -18.238 -3.765 1.00 39.03 224 GLU A C 1
ATOM 1843 O O . GLU A 1 224 ? -5.248 -18.996 -4.625 1.00 39.03 224 GLU A O 1
ATOM 1848 N N . LEU A 1 225 ? -3.688 -17.529 -4.003 1.00 34.31 225 LEU A N 1
ATOM 1849 C CA . LEU A 1 225 ? -2.579 -18.238 -4.632 1.00 34.31 225 LEU A CA 1
ATOM 1850 C C . LEU A 1 225 ? -2.262 -19.344 -3.638 1.00 34.31 225 LEU A C 1
ATOM 1852 O O . LEU A 1 225 ? -1.704 -19.051 -2.581 1.00 34.31 225 LEU A O 1
ATOM 1856 N N . LYS A 1 226 ? -2.745 -20.565 -3.904 1.00 30.09 226 LYS A N 1
ATOM 1857 C CA . LYS A 1 226 ? -2.431 -21.744 -3.099 1.00 30.09 226 LYS A CA 1
ATOM 1858 C C . LYS A 1 226 ? -0.952 -21.670 -2.746 1.00 30.09 226 LYS A C 1
ATOM 1860 O O . LYS A 1 226 ? -0.096 -21.894 -3.599 1.00 30.09 226 LYS A O 1
ATOM 1865 N N . PHE A 1 227 ? -0.649 -21.354 -1.491 1.00 32.59 227 PHE A N 1
ATOM 1866 C CA . PHE A 1 227 ? 0.620 -21.753 -0.935 1.00 32.59 227 PHE A CA 1
ATOM 1867 C C . PHE A 1 227 ? 0.514 -23.262 -0.880 1.00 32.59 227 PHE A C 1
ATOM 1869 O O . PHE A 1 227 ? -0.080 -23.814 0.042 1.00 32.59 227 PHE A O 1
ATOM 1876 N N . VAL A 1 228 ? 1.027 -23.920 -1.918 1.00 27.47 228 VAL A N 1
ATOM 1877 C CA . VAL A 1 228 ? 1.465 -25.297 -1.778 1.00 27.47 228 VAL A CA 1
ATOM 1878 C C . VAL A 1 228 ? 2.406 -25.251 -0.584 1.00 27.47 228 VAL A C 1
ATOM 1880 O O . VAL A 1 228 ? 3.479 -24.646 -0.642 1.00 27.47 228 VAL A O 1
ATOM 1883 N N . LYS A 1 229 ? 1.935 -25.771 0.548 1.00 33.00 229 LYS A N 1
ATOM 1884 C CA . LYS A 1 229 ? 2.810 -26.130 1.645 1.00 33.00 229 LYS A CA 1
ATOM 1885 C C . LYS A 1 229 ? 3.810 -27.108 1.044 1.00 33.00 229 LYS A C 1
ATOM 1887 O O . LYS A 1 229 ? 3.469 -28.257 0.792 1.00 33.00 229 LYS A O 1
ATOM 1892 N N . HIS A 1 230 ? 5.034 -26.665 0.794 1.00 35.44 230 HIS A N 1
ATOM 1893 C CA . HIS A 1 230 ? 6.154 -27.592 0.789 1.00 35.44 230 HIS A CA 1
ATOM 1894 C C . HIS A 1 230 ? 6.431 -27.955 2.250 1.00 35.44 230 HIS A C 1
ATOM 1896 O O . HIS A 1 230 ? 7.376 -27.459 2.847 1.00 35.44 230 HIS A O 1
ATOM 1902 N N . GLU A 1 231 ? 5.545 -28.760 2.837 1.00 34.47 231 GLU A N 1
ATOM 1903 C CA . GLU A 1 231 ? 5.794 -29.448 4.110 1.00 34.47 231 GLU A CA 1
ATOM 1904 C C . GLU A 1 231 ? 5.627 -30.971 4.006 1.00 34.47 231 GLU A C 1
ATOM 1906 O O . GLU A 1 231 ? 5.990 -31.655 4.950 1.00 34.47 231 GLU A O 1
ATOM 1911 N N . ASP A 1 232 ? 5.267 -31.527 2.841 1.00 33.06 232 ASP A N 1
ATOM 1912 C CA . ASP A 1 232 ? 5.224 -32.988 2.633 1.00 33.06 232 ASP A CA 1
ATOM 1913 C C . ASP A 1 232 ? 6.334 -33.495 1.689 1.00 33.06 232 ASP A C 1
ATOM 1915 O O . ASP A 1 232 ? 6.121 -34.383 0.869 1.00 33.06 232 ASP A O 1
ATOM 1919 N N . ALA A 1 233 ? 7.540 -32.921 1.769 1.00 34.12 233 ALA A N 1
ATOM 1920 C CA . ALA A 1 233 ? 8.730 -33.479 1.103 1.00 34.12 233 ALA A CA 1
ATOM 1921 C C . ALA A 1 233 ? 9.711 -34.150 2.076 1.00 34.12 233 ALA A C 1
ATOM 1923 O O . ALA A 1 233 ? 10.840 -34.460 1.699 1.00 34.12 233 ALA A O 1
ATOM 1924 N N . ILE A 1 234 ? 9.302 -34.389 3.324 1.00 39.84 234 ILE A N 1
ATOM 1925 C CA . ILE A 1 234 ? 10.068 -35.221 4.248 1.00 39.84 234 ILE A CA 1
ATOM 1926 C C . ILE A 1 234 ? 9.111 -36.229 4.881 1.00 39.84 234 ILE A C 1
ATOM 1928 O O . ILE A 1 234 ? 8.133 -35.861 5.525 1.00 39.84 234 ILE A O 1
ATOM 1932 N N . THR A 1 235 ? 9.471 -37.503 4.711 1.00 32.94 235 THR A N 1
ATOM 1933 C CA . THR A 1 235 ? 8.869 -38.730 5.257 1.00 32.94 235 THR A CA 1
ATOM 1934 C C . THR A 1 235 ? 7.543 -39.205 4.653 1.00 32.94 235 THR A C 1
ATOM 1936 O O . THR A 1 235 ? 6.472 -38.839 5.119 1.00 32.94 235 THR A O 1
ATOM 1939 N N . LEU A 1 236 ? 7.625 -40.162 3.718 1.00 26.83 236 LEU A N 1
ATOM 1940 C CA . LEU A 1 236 ? 7.280 -41.570 3.988 1.00 26.83 236 LEU A CA 1
ATOM 1941 C C . LEU A 1 236 ? 7.693 -42.484 2.808 1.00 26.83 236 LEU A C 1
ATOM 1943 O O . LEU A 1 236 ? 7.118 -42.387 1.731 1.00 26.83 236 LEU A O 1
ATOM 1947 N N . GLN A 1 237 ? 8.648 -43.376 3.121 1.00 32.44 237 GLN A N 1
ATOM 1948 C CA . GLN A 1 237 ? 9.137 -44.587 2.423 1.00 32.44 237 GLN A CA 1
ATOM 1949 C C . GLN A 1 237 ? 9.914 -44.432 1.111 1.00 32.44 237 GLN A C 1
ATOM 1951 O O . GLN A 1 237 ? 9.313 -44.169 0.051 1.00 32.44 237 GLN A O 1
#

Sequence (237 aa):
MFNAFLISKKLLGKFKIKQKNPLALNCEKVTETPRAYSTAQIKSATENILLVDTEENILPEIITKSTEYLLKDLFIQMHQTGLYNRQFKLWKSLANIIEISVSRLQKGLFKKSELNAYVIDFFIDPEAQCISGIIDENKNTDEFKVYLDRVVFSSNLNRLKGIFYFLNYMPDENLVTKLKFCTNSPDKISTYESILLKTNDVRLNVISYHKNNEKFVFKHFYPELKFVKHEDAITLQ